Protein AF-A0A150V418-F1 (afdb_monomer)

Solvent-accessible surface area (backbone atoms only — not comparable to full-atom values): 14728 Å² total; per-residue (Å²): 62,35,38,31,62,66,41,52,67,52,74,68,53,56,50,51,55,51,60,72,41,43,80,36,77,47,40,54,72,39,74,40,72,51,98,92,38,87,57,32,30,26,71,44,38,74,57,98,86,40,83,41,68,56,49,76,35,41,72,94,80,53,80,87,44,82,44,64,36,4,28,40,34,39,39,37,38,46,51,18,40,55,24,75,32,71,46,100,85,74,48,39,39,51,55,49,42,52,70,43,55,50,47,52,51,52,52,50,36,55,76,69,70,40,54,32,32,34,25,33,33,42,31,27,25,36,46,60,88,73,67,89,82,51,84,83,63,94,53,80,74,76,59,68,45,79,50,79,46,77,73,43,72,69,40,51,49,89,50,44,70,58,52,54,50,49,48,54,49,54,74,68,36,86,85,50,77,81,51,35,34,48,47,38,70,28,55,63,66,60,52,52,39,54,56,50,53,59,59,65,49,38,82,80,67,62,64,61,48,30,32,62,56,36,36,41,39,36,34,45,31,70,41,49,35,53,48,58,62,67,58,53,52,52,40,50,52,54,31,63,75,66,68,48,48,75,46,78,44,54,75,38,71,87,60,99,61,87,67,80,37,79,47,105

Radius of gyration: 22.28 Å; Cα contacts (8 Å, |Δi|>4): 480; chains: 1; bounding box: 60×37×66 Å

Mean predicted aligned error: 6.42 Å

Structure (mmCIF, N/CA/C/O backbone):
data_AF-A0A150V418-F1
#
_entry.id   AF-A0A150V418-F1
#
loop_
_atom_site.group_PDB
_atom_site.id
_atom_site.type_symbol
_atom_site.label_atom_id
_atom_site.label_alt_id
_atom_site.label_comp_id
_atom_site.label_asym_id
_atom_site.label_entity_id
_atom_site.label_seq_id
_atom_site.pdbx_PDB_ins_code
_atom_site.Cartn_x
_atom_site.Cartn_y
_atom_site.Cartn_z
_atom_site.occupancy
_atom_site.B_iso_or_equiv
_atom_site.auth_seq_id
_atom_site.auth_comp_id
_atom_site.auth_asym_id
_atom_site.auth_atom_id
_atom_site.pdbx_PDB_model_num
ATOM 1 N N . GLU A 1 1 ? -15.538 -5.431 16.303 1.00 93.81 1 GLU A N 1
ATOM 2 C CA . GLU A 1 1 ? -14.660 -4.625 15.442 1.00 93.81 1 GLU A CA 1
ATOM 3 C C . GLU A 1 1 ? -14.768 -3.173 15.872 1.00 93.81 1 GLU A C 1
ATOM 5 O O . GLU A 1 1 ? -15.878 -2.680 16.044 1.00 93.81 1 GLU A O 1
ATOM 10 N N . LEU A 1 2 ? -13.629 -2.543 16.141 1.00 94.31 2 LEU A N 1
ATOM 11 C CA . LEU A 1 2 ? -13.520 -1.152 16.553 1.00 94.31 2 LEU A CA 1
ATOM 12 C C . LEU A 1 2 ? -12.783 -0.374 15.467 1.00 94.31 2 LEU A C 1
ATOM 14 O O . LEU A 1 2 ? -11.687 -0.766 15.063 1.00 94.31 2 LEU A O 1
ATOM 18 N N . PHE A 1 3 ? -13.370 0.734 15.042 1.00 94.00 3 PHE A N 1
ATOM 19 C CA . PHE A 1 3 ? -12.831 1.624 14.030 1.00 94.00 3 PHE A CA 1
ATOM 20 C C . PHE A 1 3 ? -12.346 2.920 14.666 1.00 94.00 3 PHE A C 1
ATOM 22 O O . PHE A 1 3 ? -13.007 3.487 15.536 1.00 94.00 3 PHE A O 1
ATOM 29 N N . PHE A 1 4 ? -11.196 3.417 14.231 1.00 92.38 4 PHE A N 1
ATOM 30 C CA . PHE A 1 4 ? -10.673 4.700 14.682 1.00 92.38 4 PHE A CA 1
ATOM 31 C C . PHE A 1 4 ? -9.949 5.420 13.546 1.00 92.38 4 PHE A C 1
ATOM 33 O O . PHE A 1 4 ? -9.419 4.784 12.642 1.00 92.38 4 PHE A O 1
ATOM 40 N N . ARG A 1 5 ? -9.919 6.754 13.564 1.00 88.88 5 ARG A N 1
ATOM 41 C CA . ARG A 1 5 ? -9.376 7.575 12.471 1.00 88.88 5 ARG A CA 1
ATOM 42 C C . ARG A 1 5 ? -8.674 8.813 13.027 1.00 88.88 5 ARG A C 1
ATOM 44 O O . ARG A 1 5 ? -9.029 9.268 14.106 1.00 88.88 5 ARG A O 1
ATOM 51 N N . GLU A 1 6 ? -7.718 9.356 12.272 1.00 84.19 6 GLU A N 1
ATOM 52 C CA . GLU A 1 6 ? -7.024 10.627 12.551 1.00 84.19 6 GLU A CA 1
ATOM 53 C C . GLU A 1 6 ? -6.264 10.672 13.885 1.00 84.19 6 GLU A C 1
ATOM 55 O O . GLU A 1 6 ? -6.057 11.737 14.460 1.00 84.19 6 GLU A O 1
ATOM 60 N N . GLN A 1 7 ? -5.810 9.516 14.367 1.00 85.56 7 GLN A N 1
ATOM 61 C CA . GLN A 1 7 ? -5.032 9.413 15.594 1.00 85.56 7 GLN A CA 1
ATOM 62 C C . GLN A 1 7 ? -4.071 8.227 15.570 1.00 85.56 7 GLN A C 1
ATOM 64 O O . GLN A 1 7 ? -4.334 7.188 14.946 1.00 85.56 7 GLN A O 1
ATOM 69 N N . ARG A 1 8 ? -2.959 8.389 16.286 1.00 83.88 8 ARG A N 1
ATOM 70 C CA . ARG A 1 8 ? -1.995 7.332 16.577 1.00 83.88 8 ARG A CA 1
ATOM 71 C C . ARG A 1 8 ? -2.428 6.570 17.830 1.00 83.88 8 ARG A C 1
ATOM 73 O O . ARG A 1 8 ? -2.616 7.173 18.880 1.00 83.88 8 ARG A O 1
ATOM 80 N N . MET A 1 9 ? -2.552 5.251 17.722 1.00 87.12 9 MET A N 1
ATOM 81 C CA . MET A 1 9 ? -2.841 4.349 18.838 1.00 87.12 9 MET A CA 1
ATOM 82 C C . MET A 1 9 ? -1.757 3.280 18.916 1.00 87.12 9 MET A C 1
ATOM 84 O O . MET A 1 9 ? -1.525 2.543 17.954 1.00 87.12 9 MET A O 1
ATOM 88 N N . SER A 1 10 ? -1.079 3.182 20.061 1.00 88.25 10 SER A N 1
ATOM 89 C CA . SER A 1 10 ? -0.113 2.105 20.288 1.00 88.25 10 SER A CA 1
ATOM 90 C C . SER A 1 10 ? -0.832 0.799 20.639 1.00 88.25 10 SER A C 1
ATOM 92 O O . SER A 1 10 ? -1.963 0.804 21.124 1.00 88.25 10 SER A O 1
ATOM 94 N N . ARG A 1 11 ? -0.157 -0.350 20.486 1.00 87.50 11 ARG A N 1
ATOM 95 C CA . ARG A 1 11 ? -0.708 -1.644 20.942 1.00 87.50 11 ARG A CA 1
ATOM 96 C C . ARG A 1 11 ? -1.052 -1.638 22.437 1.00 87.50 11 ARG A C 1
ATOM 98 O O . ARG A 1 11 ? -1.996 -2.313 22.836 1.00 87.50 11 ARG A O 1
ATOM 105 N N . ALA A 1 12 ? -0.321 -0.868 23.246 1.00 91.06 12 ALA A N 1
ATOM 106 C CA . ALA A 1 12 ? -0.615 -0.708 24.665 1.00 91.06 12 ALA A CA 1
ATOM 107 C C . ALA A 1 12 ? -1.929 0.057 24.894 1.00 91.06 12 ALA A C 1
ATOM 109 O O . ALA A 1 12 ? -2.709 -0.330 25.762 1.00 91.06 12 ALA A O 1
ATOM 110 N N . ASP A 1 13 ? -2.210 1.089 24.094 1.00 92.00 13 ASP A N 1
ATOM 111 C CA . ASP A 1 13 ? -3.478 1.827 24.159 1.00 92.00 13 ASP A CA 1
ATOM 112 C C . ASP A 1 13 ? -4.651 0.946 23.734 1.00 92.00 13 ASP A C 1
ATOM 114 O O . ASP A 1 13 ? -5.643 0.859 24.452 1.00 92.00 13 ASP A O 1
ATOM 118 N N . LEU A 1 14 ? -4.503 0.206 22.629 1.00 92.12 14 LEU A N 1
ATOM 119 C CA . LEU A 1 14 ? -5.516 -0.753 22.174 1.00 92.12 14 LEU A CA 1
ATOM 120 C C . LEU A 1 14 ? -5.811 -1.815 23.244 1.00 92.12 14 LEU A C 1
ATOM 122 O O . LEU A 1 14 ? -6.967 -2.160 23.487 1.00 92.12 14 LEU A O 1
ATOM 126 N N . TRP A 1 15 ? -4.770 -2.310 23.919 1.00 91.50 15 TRP A N 1
ATOM 127 C CA . TRP A 1 15 ? -4.923 -3.264 25.014 1.00 91.50 15 TRP A CA 1
ATOM 128 C C . TRP A 1 15 ? -5.656 -2.652 26.216 1.00 91.50 15 TRP A C 1
ATOM 130 O O . TRP A 1 15 ? -6.563 -3.282 26.756 1.00 91.50 15 TRP A O 1
ATOM 140 N N . ARG A 1 16 ? -5.333 -1.411 26.602 1.00 93.94 16 ARG A N 1
ATOM 141 C CA . ARG A 1 16 ? -6.020 -0.693 27.693 1.00 93.94 16 ARG A CA 1
ATOM 142 C C . ARG A 1 16 ? -7.483 -0.401 27.373 1.00 93.94 16 ARG A C 1
ATOM 144 O O . ARG A 1 16 ? -8.328 -0.560 28.247 1.00 93.94 16 ARG A O 1
ATOM 151 N N . ILE A 1 17 ? -7.792 -0.040 26.128 1.00 93.19 17 ILE A N 1
ATOM 152 C CA . ILE A 1 17 ? -9.177 0.113 25.665 1.00 93.19 17 ILE A CA 1
ATOM 153 C C . ILE A 1 17 ? -9.936 -1.205 25.854 1.00 93.19 17 ILE A C 1
ATOM 155 O O . ILE A 1 17 ? -11.055 -1.202 26.355 1.00 93.19 17 ILE A O 1
ATOM 159 N N . MET A 1 18 ? -9.318 -2.344 25.532 1.00 93.12 18 MET A N 1
ATOM 160 C CA . MET A 1 18 ? -9.955 -3.645 25.756 1.00 93.12 18 MET A CA 1
ATOM 161 C C . MET A 1 18 ? -10.134 -4.001 27.225 1.00 93.12 18 MET A C 1
ATOM 163 O O . MET A 1 18 ? -11.164 -4.572 27.564 1.00 93.12 18 MET A O 1
ATOM 167 N N . GLN A 1 19 ? -9.180 -3.646 28.087 1.00 92.50 19 GLN A N 1
ATOM 168 C CA . GLN A 1 19 ? -9.343 -3.794 29.537 1.00 92.50 19 GLN A CA 1
ATOM 169 C C . GLN A 1 19 ? -10.543 -2.992 30.051 1.00 92.50 19 GLN A C 1
ATOM 171 O O . GLN A 1 19 ? -11.323 -3.497 30.846 1.00 92.50 19 GLN A O 1
ATOM 176 N N . GLN A 1 20 ? -10.724 -1.760 29.566 1.00 92.94 20 GLN A N 1
ATOM 177 C CA . GLN A 1 20 ? -11.851 -0.908 29.954 1.00 92.94 20 GLN A CA 1
ATOM 178 C C . GLN A 1 20 ? -13.209 -1.478 29.517 1.00 92.94 20 GLN A C 1
ATOM 180 O O . GLN A 1 20 ? -14.216 -1.231 30.175 1.00 92.94 20 GLN A O 1
ATOM 185 N N . LEU A 1 21 ? -13.249 -2.207 28.399 1.00 93.69 21 LEU A N 1
ATOM 186 C CA . LEU A 1 21 ? -14.475 -2.822 27.892 1.00 93.69 21 LEU A CA 1
ATOM 187 C C . LEU A 1 21 ? -14.799 -4.160 28.562 1.00 93.69 21 LEU A C 1
ATOM 189 O O . LEU A 1 21 ? -15.928 -4.633 28.415 1.00 93.69 21 LEU A O 1
ATOM 193 N N . ASP A 1 22 ? -13.858 -4.778 29.276 1.00 95.69 22 ASP A N 1
ATOM 194 C CA . ASP A 1 22 ? -14.106 -6.065 29.914 1.00 95.69 22 ASP A CA 1
ATOM 195 C C . ASP A 1 22 ? -15.220 -5.965 30.960 1.00 95.69 22 ASP A C 1
ATOM 197 O O . ASP A 1 22 ? -15.295 -5.026 31.753 1.00 95.69 22 ASP A O 1
ATOM 201 N N . GLY A 1 23 ? -16.134 -6.929 30.922 1.00 95.31 23 GLY A N 1
ATOM 202 C CA . GLY A 1 23 ? -17.290 -6.954 31.804 1.00 95.31 23 GLY A CA 1
ATOM 203 C C . GLY A 1 23 ? -18.405 -5.961 31.448 1.00 95.31 23 GLY A C 1
ATOM 204 O O . GLY A 1 23 ? -19.354 -5.821 32.223 1.00 95.31 23 GLY A O 1
ATOM 205 N N . THR A 1 24 ? -18.326 -5.290 30.293 1.00 95.50 24 THR A N 1
ATOM 206 C CA . THR A 1 24 ? -19.331 -4.317 29.822 1.00 95.50 24 THR A CA 1
ATOM 207 C C . THR A 1 24 ? -20.109 -4.822 28.602 1.00 95.50 24 THR A C 1
ATOM 209 O O . THR A 1 24 ? -19.716 -5.783 27.941 1.00 95.50 24 THR A O 1
ATOM 212 N N . VAL A 1 25 ? -21.240 -4.184 28.287 1.00 95.75 25 VAL A N 1
ATOM 213 C CA . VAL A 1 25 ? -21.980 -4.429 27.039 1.00 95.75 25 VAL A CA 1
ATOM 214 C C . VAL A 1 25 ? -21.558 -3.398 26.003 1.00 95.75 25 VAL A C 1
ATOM 216 O O . VAL A 1 25 ? -21.566 -2.201 26.289 1.00 95.75 25 VAL A O 1
ATOM 219 N N . VAL A 1 26 ? -21.248 -3.867 24.795 1.00 95.94 26 VAL A N 1
ATOM 220 C CA . VAL A 1 26 ? -20.999 -3.012 23.634 1.00 95.94 26 VAL A CA 1
ATOM 221 C C . VAL A 1 26 ? -22.122 -3.110 22.615 1.00 95.94 26 VAL A C 1
ATOM 223 O O . VAL A 1 26 ? -22.751 -4.161 22.482 1.00 95.94 26 VAL A O 1
ATOM 226 N N . HIS A 1 27 ? -22.363 -2.036 21.869 1.00 95.69 27 HIS A N 1
ATOM 227 C CA . HIS A 1 27 ? -23.338 -2.016 20.779 1.00 95.69 27 HIS A CA 1
ATOM 228 C C . HIS A 1 27 ? -22.796 -1.318 19.533 1.00 95.69 27 HIS A C 1
ATOM 230 O O . HIS A 1 27 ? -21.873 -0.508 19.605 1.00 95.69 27 HIS A O 1
ATOM 236 N N . GLN A 1 28 ? -23.379 -1.625 18.377 1.00 96.12 28 GLN A N 1
ATOM 237 C CA . GLN A 1 28 ? -23.015 -0.987 17.116 1.00 96.12 28 GLN A CA 1
ATOM 238 C C . GLN A 1 28 ? -23.224 0.538 17.186 1.00 96.12 28 GLN A C 1
ATOM 240 O O . GLN A 1 28 ? -24.212 1.016 17.752 1.00 96.12 28 GLN A O 1
ATOM 245 N N . GLY A 1 29 ? -22.272 1.299 16.643 1.00 94.25 29 GLY A N 1
ATOM 246 C CA . GLY A 1 29 ? -22.242 2.765 16.666 1.00 94.25 29 GLY A CA 1
ATOM 247 C C . GLY A 1 29 ? -21.830 3.377 18.011 1.00 94.25 29 GLY A C 1
ATOM 248 O O . GLY A 1 29 ? -21.822 4.601 18.161 1.00 94.25 29 GLY A O 1
ATOM 249 N N . GLN A 1 30 ? -21.497 2.561 19.016 1.00 95.75 30 GLN A N 1
ATOM 250 C CA . GLN A 1 30 ? -21.045 3.069 20.306 1.00 95.75 30 GLN A CA 1
ATOM 251 C C . GLN A 1 30 ? -19.687 3.756 20.171 1.00 95.75 30 GLN A C 1
ATOM 253 O O . GLN A 1 30 ? -18.715 3.154 19.713 1.00 95.75 30 GLN A O 1
ATOM 258 N N . LYS A 1 31 ? -19.597 4.997 20.651 1.00 95.12 31 LYS A N 1
ATOM 259 C CA . LYS A 1 31 ? -18.324 5.711 20.776 1.00 95.12 31 LYS A CA 1
ATOM 260 C C . LYS A 1 31 ? -17.612 5.296 22.057 1.00 95.12 31 LYS A C 1
ATOM 262 O O . LYS A 1 31 ? -18.192 5.334 23.140 1.00 95.12 31 LYS A O 1
ATOM 267 N N . ILE A 1 32 ? -16.348 4.926 21.920 1.00 94.12 32 ILE A N 1
ATOM 268 C CA . ILE A 1 32 ? -15.459 4.554 23.012 1.00 94.12 32 ILE A CA 1
ATOM 269 C C . ILE A 1 32 ? -14.560 5.743 23.330 1.00 94.12 32 ILE A C 1
ATOM 271 O O . ILE A 1 32 ? -13.882 6.269 22.448 1.00 94.12 32 ILE A O 1
ATOM 275 N N . THR A 1 33 ? -14.545 6.152 24.594 1.00 92.88 33 THR A N 1
ATOM 276 C CA . THR A 1 33 ? -13.697 7.238 25.096 1.00 92.88 33 THR A CA 1
ATOM 277 C C . THR A 1 33 ? -12.498 6.652 25.830 1.00 92.88 33 THR A C 1
ATOM 279 O O . THR A 1 33 ? -12.672 5.798 26.701 1.00 92.88 33 THR A O 1
ATOM 282 N N . TYR A 1 34 ? -11.299 7.145 25.519 1.00 89.81 34 TYR A N 1
ATOM 283 C CA . TYR A 1 34 ? -10.048 6.798 26.196 1.00 89.81 34 TYR A CA 1
ATOM 284 C C . TYR A 1 34 ? -9.264 8.083 26.475 1.00 89.81 34 TYR A C 1
ATOM 286 O O . TYR A 1 34 ? -9.182 8.964 25.621 1.00 89.81 34 TYR A O 1
ATOM 294 N N . LEU A 1 35 ? -8.741 8.220 27.697 1.00 86.56 35 LEU A N 1
ATOM 295 C CA . LEU A 1 35 ? -8.004 9.410 28.157 1.00 86.56 35 LEU A CA 1
ATOM 296 C C . LEU A 1 35 ? -8.741 10.747 27.915 1.00 86.56 35 LEU A C 1
ATOM 298 O O . LEU A 1 35 ? -8.126 11.763 27.610 1.00 86.56 35 LEU A O 1
ATOM 302 N N . GLY A 1 36 ? -10.071 10.751 28.053 1.00 82.31 36 GLY A N 1
ATOM 303 C CA . GLY A 1 36 ? -10.902 11.956 27.929 1.00 82.31 36 GLY A CA 1
ATOM 304 C C . GLY A 1 36 ? -11.304 12.341 26.500 1.00 82.31 36 GLY A C 1
ATOM 305 O O . GLY A 1 36 ? -12.078 13.281 26.339 1.00 82.31 36 GLY A O 1
ATOM 306 N N . SER A 1 37 ? -10.858 11.596 25.484 1.00 85.19 37 SER A N 1
ATOM 307 C CA . SER A 1 37 ? -11.161 11.856 24.069 1.00 85.19 37 SER A CA 1
ATOM 308 C C . SER A 1 37 ? -11.831 10.658 23.398 1.00 85.19 37 SER A C 1
ATOM 310 O O . SER A 1 37 ? -11.655 9.511 23.815 1.00 85.19 37 SER A O 1
ATOM 312 N N . ALA A 1 38 ? -12.611 10.911 22.343 1.00 85.88 38 ALA A N 1
ATOM 313 C CA . ALA A 1 38 ? -13.192 9.846 21.528 1.00 85.88 38 ALA A CA 1
ATOM 314 C C . ALA A 1 38 ? -12.071 9.064 20.824 1.00 85.88 38 ALA A C 1
ATOM 316 O O . ALA A 1 38 ? -11.330 9.621 20.021 1.00 85.88 38 ALA A O 1
ATOM 317 N N . ALA A 1 39 ? -11.955 7.777 21.139 1.00 89.81 39 ALA A N 1
ATOM 318 C CA . ALA A 1 39 ? -10.826 6.936 20.762 1.00 89.81 39 ALA A CA 1
ATOM 319 C C . ALA A 1 39 ? -11.178 5.862 19.732 1.00 89.81 39 ALA A C 1
ATOM 321 O O . ALA A 1 39 ? -10.323 5.452 18.957 1.00 89.81 39 ALA A O 1
ATOM 322 N N . ALA A 1 40 ? -12.421 5.397 19.694 1.00 93.12 40 ALA A N 1
ATOM 323 C CA . ALA A 1 40 ? -12.879 4.468 18.669 1.00 93.12 40 ALA A CA 1
ATOM 324 C C . ALA A 1 40 ? -14.405 4.477 18.582 1.00 93.12 40 ALA A C 1
ATOM 326 O O . ALA A 1 40 ? -15.091 4.998 19.460 1.00 93.12 40 ALA A O 1
ATOM 327 N N . GLU A 1 41 ? -14.934 3.857 17.541 1.00 95.00 41 GLU A N 1
ATOM 328 C CA . GLU A 1 41 ? -16.344 3.535 17.384 1.00 95.00 41 GLU A CA 1
ATOM 329 C C . GLU A 1 41 ? -16.494 2.027 17.171 1.00 95.00 41 GLU A C 1
ATOM 331 O O . GLU A 1 41 ? -15.690 1.404 16.476 1.00 95.00 41 GLU A O 1
ATOM 336 N N . VAL A 1 42 ? -17.504 1.418 17.785 1.00 95.94 42 VAL A N 1
ATOM 337 C CA . VAL A 1 42 ? -17.841 0.011 17.553 1.00 95.94 42 VAL A CA 1
ATOM 338 C C . VAL A 1 42 ? -18.574 -0.095 16.219 1.00 95.94 42 VAL A C 1
ATOM 340 O O . VAL A 1 42 ? -19.773 0.157 16.131 1.00 95.94 42 VAL A O 1
ATOM 343 N N . GLU A 1 43 ? -17.853 -0.471 15.170 1.00 94.75 43 GLU A N 1
ATOM 344 C CA . GLU A 1 43 ? -18.402 -0.553 13.813 1.00 94.75 43 GLU A CA 1
ATOM 345 C C . GLU A 1 43 ? -19.289 -1.791 13.627 1.00 94.75 43 GLU A C 1
ATOM 347 O O . GLU A 1 43 ? -20.355 -1.725 13.012 1.00 94.75 43 GLU A O 1
ATOM 352 N N . ALA A 1 44 ? -18.870 -2.922 14.198 1.00 94.75 44 ALA A N 1
ATOM 353 C CA . ALA A 1 44 ? -19.600 -4.179 14.111 1.00 94.75 44 ALA A CA 1
ATOM 354 C C . ALA A 1 44 ? -19.279 -5.105 15.286 1.00 94.75 44 ALA A C 1
ATOM 356 O O . ALA A 1 44 ? -18.163 -5.113 15.816 1.00 94.75 44 ALA A O 1
ATOM 357 N N . VAL A 1 45 ? -20.240 -5.943 15.661 1.00 95.81 45 VAL A N 1
ATOM 358 C CA . VAL A 1 45 ? -20.068 -7.014 16.645 1.00 95.81 45 VAL A CA 1
ATOM 359 C C . VAL A 1 45 ? -20.446 -8.325 15.973 1.00 95.81 45 VAL A C 1
ATOM 361 O O . VAL A 1 45 ? -21.470 -8.391 15.302 1.00 95.81 45 VAL A O 1
ATOM 364 N N . TYR A 1 46 ? -19.623 -9.358 16.142 1.00 95.00 46 TYR A N 1
ATOM 365 C CA . TYR A 1 46 ? -19.844 -10.659 15.517 1.00 95.00 46 TYR A CA 1
ATOM 366 C C . TYR A 1 46 ? -19.898 -11.757 16.574 1.00 95.00 46 TYR A C 1
ATOM 368 O O . TYR A 1 46 ? -19.043 -11.801 17.460 1.00 95.00 46 TYR A O 1
ATOM 376 N N . LEU A 1 47 ? -20.871 -12.655 16.444 1.00 94.12 47 LEU A N 1
ATOM 377 C CA . LEU A 1 47 ? -20.979 -13.887 17.222 1.00 94.12 47 LEU A CA 1
ATOM 378 C C . LEU A 1 47 ? -21.184 -15.042 16.241 1.00 94.12 47 LEU A C 1
ATOM 380 O O . LEU A 1 47 ? -22.108 -14.995 15.434 1.00 94.12 47 LEU A O 1
ATOM 384 N N . ASP A 1 48 ? -20.282 -16.024 16.261 1.00 91.62 48 ASP A N 1
ATOM 385 C CA . ASP A 1 48 ? -20.293 -17.184 15.354 1.00 91.62 48 ASP A CA 1
ATOM 386 C C . ASP A 1 48 ? -20.446 -16.816 13.863 1.00 91.62 48 ASP A C 1
ATOM 388 O O . ASP A 1 48 ? -21.118 -17.488 13.088 1.00 91.62 48 ASP A O 1
ATOM 392 N N . GLY A 1 49 ? -19.813 -15.708 13.455 1.00 90.62 49 GLY A N 1
ATOM 393 C CA . GLY A 1 49 ? -19.841 -15.190 12.081 1.00 90.62 49 GLY A CA 1
ATOM 394 C C . GLY A 1 49 ? -21.052 -14.315 11.740 1.00 90.62 49 GLY A C 1
ATOM 395 O O . GLY A 1 49 ? -21.053 -13.660 10.700 1.00 90.62 49 GLY A O 1
ATOM 396 N N . CYS A 1 50 ? -22.051 -14.232 12.618 1.00 94.50 50 CYS A N 1
ATOM 397 C CA . CYS A 1 50 ? -23.244 -13.418 12.411 1.00 94.50 50 CYS A CA 1
ATOM 398 C C . CYS A 1 50 ? -23.082 -12.020 13.024 1.00 94.50 50 CYS A C 1
ATOM 400 O O . CYS A 1 50 ? -22.601 -11.878 14.150 1.00 94.50 50 CYS A O 1
ATOM 402 N N . SER A 1 51 ? -23.518 -10.987 12.297 1.00 95.31 51 SER A N 1
ATOM 403 C CA . SER A 1 51 ? -23.526 -9.603 12.790 1.00 95.31 51 SER A CA 1
ATOM 404 C C . SER A 1 51 ? -24.607 -9.410 13.853 1.00 95.31 51 SER A C 1
ATOM 406 O O . SER A 1 51 ? -25.766 -9.756 13.634 1.00 95.31 51 SER A O 1
ATOM 408 N N . MET A 1 52 ? -24.229 -8.821 14.983 1.00 96.00 52 MET A N 1
ATOM 409 C CA . MET A 1 52 ? -25.085 -8.570 16.141 1.00 96.00 52 MET A CA 1
ATOM 410 C C . MET A 1 52 ? -25.195 -7.067 16.412 1.00 96.00 52 MET A C 1
ATOM 412 O O . MET A 1 52 ? -24.242 -6.319 16.199 1.0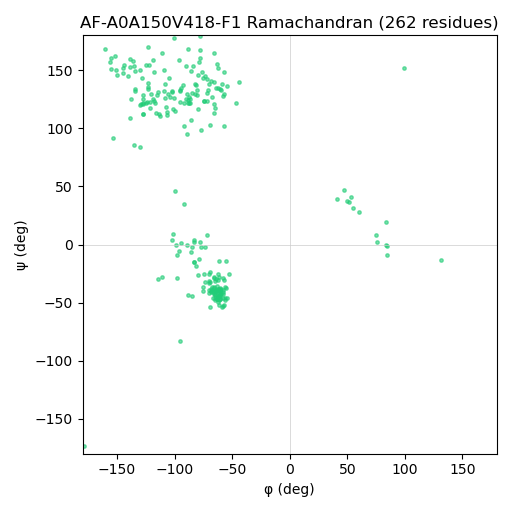0 96.00 52 MET A O 1
ATOM 416 N N . ALA A 1 53 ? -26.343 -6.626 16.932 1.00 95.00 53 ALA A N 1
ATOM 417 C CA . ALA A 1 53 ? -26.545 -5.228 17.322 1.00 95.00 53 ALA A CA 1
ATOM 418 C C . ALA A 1 53 ? -25.786 -4.861 18.611 1.00 95.00 53 ALA A C 1
ATOM 420 O O . ALA A 1 53 ? -25.333 -3.726 18.768 1.00 95.00 53 ALA A O 1
ATOM 421 N N . SER A 1 54 ? -25.637 -5.816 19.532 1.00 96.25 54 SER A N 1
ATOM 422 C CA . SER A 1 54 ? -24.915 -5.660 20.795 1.00 96.25 54 SER A CA 1
ATOM 423 C C . SER A 1 54 ? -24.396 -7.000 21.320 1.00 96.25 54 SER A C 1
ATOM 425 O O . SER A 1 54 ? -24.870 -8.060 20.910 1.00 96.25 54 SER A O 1
ATOM 427 N N . ALA A 1 55 ? -23.406 -6.960 22.215 1.00 95.31 55 ALA A N 1
ATOM 428 C CA . ALA A 1 55 ? -22.916 -8.135 22.933 1.00 95.31 55 ALA A CA 1
ATOM 429 C C . ALA A 1 55 ? -22.240 -7.758 24.255 1.00 95.31 55 ALA A C 1
ATOM 431 O O . ALA A 1 55 ? -21.734 -6.650 24.424 1.00 95.31 55 ALA A O 1
ATOM 432 N N . TYR A 1 56 ? -22.191 -8.715 25.179 1.00 95.75 56 TYR A N 1
ATOM 433 C CA . TYR A 1 56 ? -21.38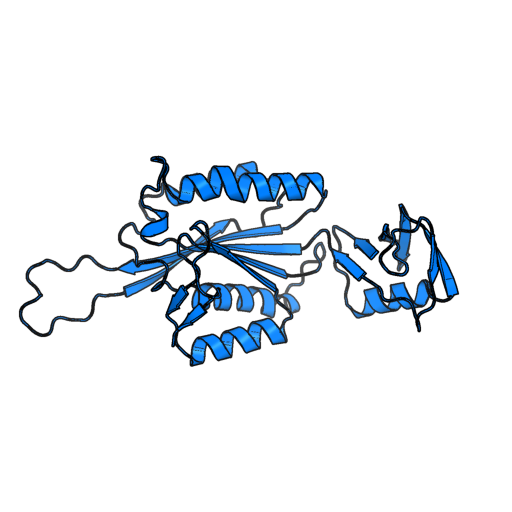5 -8.613 26.390 1.00 95.75 56 TYR A CA 1
ATOM 434 C C . TYR A 1 56 ? -19.924 -8.960 26.091 1.00 95.75 56 TYR A C 1
ATOM 436 O O . TYR A 1 56 ? -19.639 -10.011 25.511 1.00 95.75 56 TYR A O 1
ATOM 444 N N . VAL A 1 57 ? -19.004 -8.088 26.493 1.00 95.62 57 VAL A N 1
ATOM 445 C CA . VAL A 1 57 ? -17.567 -8.272 26.300 1.00 95.62 57 VAL A CA 1
ATOM 446 C C . VAL A 1 57 ? -16.993 -9.040 27.480 1.00 95.62 57 VAL A C 1
ATOM 448 O O . VAL A 1 57 ? -17.109 -8.644 28.636 1.00 95.62 57 VAL A O 1
ATOM 451 N N . ASN A 1 58 ? -16.336 -10.145 27.155 1.00 93.75 58 ASN A N 1
ATOM 452 C CA . ASN A 1 58 ? -15.534 -10.925 28.086 1.00 93.75 58 ASN A CA 1
ATOM 453 C C . ASN A 1 58 ? -14.164 -11.175 27.464 1.00 93.75 58 ASN A C 1
ATOM 455 O O . ASN A 1 58 ? -14.085 -11.814 26.410 1.00 93.75 58 ASN A O 1
ATOM 459 N N . GLN A 1 59 ? -13.099 -10.723 28.116 1.00 86.94 59 GLN A N 1
ATOM 460 C CA . GLN A 1 59 ? -11.732 -10.780 27.608 1.00 86.94 59 GLN A CA 1
ATOM 461 C C . GLN A 1 59 ? -11.250 -12.205 27.274 1.00 86.94 59 GLN A C 1
ATOM 463 O O . GLN A 1 59 ? -10.440 -12.382 26.367 1.00 86.94 59 GLN A O 1
ATOM 468 N N . THR A 1 60 ? -11.763 -13.236 27.954 1.00 90.00 60 THR A N 1
ATOM 469 C CA . THR A 1 60 ? -11.373 -14.639 27.695 1.00 90.00 60 THR A CA 1
ATOM 470 C C . THR A 1 60 ? -11.971 -15.208 26.407 1.00 90.00 60 THR A C 1
ATOM 472 O O . THR A 1 60 ? -11.409 -16.135 25.825 1.00 90.00 60 THR A O 1
ATOM 475 N N . LYS A 1 61 ? -13.107 -14.665 25.948 1.00 91.69 61 LYS A N 1
ATOM 476 C CA . LYS A 1 61 ? -13.851 -15.169 24.778 1.00 91.69 61 LYS A CA 1
ATOM 477 C C . LYS A 1 61 ? -13.874 -14.189 23.607 1.00 91.69 61 LYS A C 1
ATOM 479 O O . LYS A 1 61 ? -13.945 -14.604 22.454 1.00 91.69 61 LYS A O 1
ATOM 484 N N . THR A 1 62 ? -13.819 -12.895 23.893 1.00 93.38 62 THR A N 1
ATOM 485 C CA . THR A 1 62 ? -13.996 -11.828 22.908 1.00 93.38 62 THR A CA 1
ATOM 486 C C . THR A 1 62 ? -12.658 -11.495 22.279 1.00 93.38 62 THR A C 1
ATOM 488 O O . THR A 1 62 ? -11.718 -11.098 22.964 1.00 93.38 62 THR A O 1
ATOM 491 N N . ARG A 1 63 ? -12.572 -11.626 20.956 1.00 93.06 63 ARG A N 1
ATOM 492 C CA . ARG A 1 63 ? -11.378 -11.255 20.196 1.00 93.06 63 ARG A CA 1
ATOM 493 C C . ARG A 1 63 ? -11.585 -9.881 19.565 1.00 93.06 63 ARG A C 1
ATOM 495 O O . ARG A 1 63 ? -12.470 -9.742 18.719 1.00 93.06 63 ARG A O 1
ATOM 502 N N . PRO A 1 64 ? -10.809 -8.862 19.957 1.00 92.25 64 PRO A N 1
ATOM 503 C CA . PRO A 1 64 ? -10.937 -7.547 19.362 1.00 92.25 64 PRO A CA 1
ATOM 504 C C . PRO A 1 64 ? -10.313 -7.504 17.973 1.00 92.25 64 PRO A C 1
ATOM 506 O O . PRO A 1 64 ? -9.257 -8.081 17.724 1.00 92.25 64 PRO A O 1
ATOM 509 N N . ILE A 1 65 ? -10.960 -6.757 17.087 1.00 93.44 65 ILE A N 1
ATOM 510 C CA . ILE A 1 65 ? -10.424 -6.385 15.780 1.00 93.44 65 ILE A CA 1
ATOM 511 C C . ILE A 1 65 ? -10.401 -4.867 15.768 1.00 93.44 65 ILE A C 1
ATOM 513 O O . ILE A 1 65 ? -11.458 -4.253 15.893 1.00 93.44 65 ILE A O 1
ATOM 517 N N . PHE A 1 66 ? -9.213 -4.285 15.658 1.00 92.06 66 PHE A N 1
ATOM 518 C CA . PHE A 1 66 ? -9.019 -2.844 15.563 1.00 92.06 66 PHE A CA 1
ATOM 519 C C . PHE A 1 66 ? -8.689 -2.476 14.121 1.00 92.06 66 PHE A C 1
ATOM 521 O O . PHE A 1 66 ? -7.758 -3.040 13.542 1.00 92.06 66 PHE A O 1
ATOM 528 N N . ARG A 1 67 ? -9.432 -1.527 13.551 1.00 91.06 67 ARG A N 1
ATOM 529 C CA . ARG A 1 67 ? -9.190 -0.994 12.210 1.00 91.06 67 ARG A CA 1
ATOM 530 C C . ARG A 1 67 ? -8.882 0.491 12.274 1.00 91.06 67 ARG A C 1
ATOM 532 O O . ARG A 1 67 ? -9.662 1.283 12.796 1.00 91.06 67 ARG A O 1
ATOM 539 N N . SER A 1 68 ? -7.738 0.847 11.704 1.00 90.62 68 SER A N 1
ATOM 540 C CA . SER A 1 68 ? -7.360 2.235 11.496 1.00 90.62 68 SER A CA 1
ATOM 541 C C . SER A 1 68 ? -7.913 2.726 10.161 1.00 90.62 68 SER A C 1
ATOM 543 O O . SER A 1 68 ? -7.578 2.193 9.105 1.00 90.62 68 SER A O 1
ATOM 545 N N . GLY A 1 69 ? -8.714 3.782 10.200 1.00 91.44 69 GLY A N 1
ATOM 546 C CA . GLY A 1 69 ? -9.118 4.568 9.042 1.00 91.44 69 GLY A CA 1
ATOM 547 C C . GLY A 1 69 ? -8.093 5.624 8.631 1.00 91.44 69 GLY A C 1
ATOM 548 O O . GLY A 1 69 ? -8.380 6.408 7.730 1.00 91.44 69 GLY A O 1
ATOM 549 N N . SER A 1 70 ? -6.928 5.689 9.284 1.00 91.50 70 SER A N 1
ATOM 550 C CA . SER A 1 70 ? -5.847 6.623 8.951 1.00 91.50 70 SER A CA 1
ATOM 551 C C . SER A 1 70 ? -4.497 5.933 9.045 1.00 91.50 70 SER A C 1
ATOM 553 O O . SER A 1 70 ? -4.009 5.641 10.129 1.00 91.50 70 SER A O 1
ATOM 555 N N . ALA A 1 71 ? -3.877 5.703 7.897 1.00 90.75 71 ALA A N 1
ATOM 556 C CA . ALA A 1 71 ? -2.614 4.984 7.758 1.00 90.75 71 ALA A CA 1
ATOM 557 C C . ALA A 1 71 ? -1.741 5.697 6.724 1.00 90.75 71 ALA A C 1
ATOM 559 O O . ALA A 1 71 ? -2.268 6.459 5.901 1.00 90.75 71 ALA A O 1
ATOM 560 N N . ARG A 1 72 ? -0.432 5.450 6.775 1.00 92.06 72 ARG A N 1
ATOM 561 C CA . ARG A 1 72 ? 0.522 5.919 5.765 1.00 92.06 72 ARG A CA 1
ATOM 562 C C . ARG A 1 72 ? 0.646 4.861 4.674 1.00 92.06 72 ARG A C 1
ATOM 564 O O . ARG A 1 72 ? 0.927 3.702 4.973 1.00 92.06 72 ARG A O 1
ATOM 571 N N . TYR A 1 73 ? 0.418 5.265 3.433 1.00 95.12 73 TYR A N 1
ATOM 572 C CA . TYR A 1 73 ? 0.553 4.422 2.254 1.00 95.12 73 TYR A CA 1
ATOM 573 C C . TYR A 1 73 ? 1.681 4.930 1.367 1.00 95.12 73 TYR A C 1
ATOM 575 O O . TYR A 1 73 ? 1.696 6.103 0.994 1.00 95.12 73 TYR A O 1
ATOM 583 N N . THR A 1 74 ? 2.560 4.024 0.956 1.00 97.19 74 THR A N 1
ATOM 584 C CA . THR A 1 74 ? 3.515 4.275 -0.127 1.00 97.19 74 THR A CA 1
ATOM 585 C C . THR A 1 74 ? 3.060 3.500 -1.357 1.00 97.19 74 THR A C 1
ATOM 587 O O . THR A 1 74 ? 3.076 2.269 -1.364 1.00 97.19 74 THR A O 1
ATOM 590 N N . LEU A 1 75 ? 2.626 4.220 -2.392 1.00 98.25 75 LEU A N 1
ATOM 591 C CA . LEU A 1 75 ? 2.318 3.651 -3.701 1.00 98.25 75 LEU A CA 1
ATOM 592 C C . LEU A 1 75 ? 3.611 3.588 -4.517 1.00 98.25 75 LEU A C 1
ATOM 594 O O . LEU A 1 75 ? 4.122 4.615 -4.969 1.00 98.25 75 LEU A O 1
ATOM 598 N N . LEU A 1 76 ? 4.136 2.384 -4.702 1.00 98.56 76 LEU A N 1
ATOM 599 C CA . LEU A 1 76 ? 5.268 2.123 -5.581 1.00 98.56 76 LEU A CA 1
ATOM 600 C C . LEU A 1 76 ? 4.725 1.768 -6.960 1.00 98.56 76 LEU A C 1
ATOM 602 O O . LEU A 1 76 ? 3.966 0.814 -7.093 1.00 98.56 76 LEU A O 1
ATOM 606 N N . ILE A 1 77 ? 5.097 2.514 -7.993 1.00 98.44 77 ILE A N 1
ATOM 607 C CA . ILE A 1 77 ? 4.611 2.288 -9.357 1.00 98.44 77 ILE A CA 1
ATOM 608 C C . ILE A 1 77 ? 5.792 1.910 -10.240 1.00 98.44 77 ILE A C 1
ATOM 610 O O . ILE A 1 77 ? 6.676 2.731 -10.495 1.00 98.44 77 ILE A O 1
ATOM 614 N N . GLN A 1 78 ? 5.793 0.665 -10.711 1.00 98.12 78 GLN A N 1
ATOM 615 C CA . GLN A 1 78 ? 6.860 0.149 -11.554 1.00 98.12 78 GLN A CA 1
ATOM 616 C C . GLN A 1 78 ? 6.750 0.713 -12.972 1.00 98.12 78 GLN A C 1
ATOM 618 O O . GLN A 1 78 ? 5.752 0.516 -13.666 1.00 98.12 78 GLN A O 1
ATOM 623 N N . ILE A 1 79 ? 7.819 1.348 -13.431 1.00 97.62 79 ILE A N 1
ATOM 624 C CA . ILE A 1 79 ? 8.029 1.743 -14.815 1.00 97.62 79 ILE A CA 1
ATOM 625 C C . ILE A 1 79 ? 8.784 0.608 -15.499 1.00 97.62 79 ILE A C 1
ATOM 627 O O . ILE A 1 79 ? 9.991 0.432 -15.325 1.00 97.62 79 ILE A O 1
ATOM 631 N N . SER A 1 80 ? 8.040 -0.185 -16.260 1.00 96.50 80 SER A N 1
ATOM 632 C CA . SER A 1 80 ? 8.558 -1.273 -17.082 1.00 96.50 80 SER A CA 1
ATOM 633 C C . SER A 1 80 ? 8.149 -1.086 -18.537 1.00 96.50 80 SER A C 1
ATOM 635 O O . SER A 1 80 ? 7.299 -0.247 -18.851 1.00 96.50 80 SER A O 1
ATOM 637 N N . LYS A 1 81 ? 8.730 -1.888 -19.431 1.00 94.88 81 LYS A N 1
ATOM 638 C CA . LYS A 1 81 ? 8.379 -1.866 -20.853 1.00 94.88 81 LYS A CA 1
ATOM 639 C C . LYS A 1 81 ? 6.870 -2.053 -21.054 1.00 94.88 81 LYS A C 1
ATOM 641 O O . LYS A 1 81 ? 6.238 -1.253 -21.730 1.00 94.88 81 LYS A O 1
ATOM 646 N N . GLU A 1 82 ? 6.281 -3.026 -20.363 1.00 95.44 82 GLU A N 1
ATOM 647 C CA . GLU A 1 82 ? 4.848 -3.330 -20.410 1.00 95.44 82 GLU A CA 1
ATOM 648 C C . GLU A 1 82 ? 3.976 -2.169 -19.901 1.00 95.44 82 GLU A C 1
ATOM 650 O O . GLU A 1 82 ? 2.853 -2.000 -20.365 1.00 95.44 82 GLU A O 1
ATOM 655 N N . MET A 1 83 ? 4.475 -1.352 -18.964 1.00 95.94 83 MET A N 1
ATOM 656 C CA . MET A 1 83 ? 3.751 -0.185 -18.438 1.00 95.94 83 MET A CA 1
ATOM 657 C C . MET A 1 83 ? 3.628 0.942 -19.478 1.00 95.94 83 MET A C 1
ATOM 659 O O . MET A 1 83 ? 2.657 1.704 -19.460 1.00 95.94 83 MET A O 1
ATOM 663 N N . LEU A 1 84 ? 4.624 1.057 -20.362 1.00 94.06 84 LEU A N 1
ATOM 664 C CA . LEU A 1 84 ? 4.724 2.095 -21.392 1.00 94.06 84 LEU A CA 1
ATOM 665 C C . LEU A 1 84 ? 4.196 1.644 -22.762 1.00 94.06 84 LEU A C 1
ATOM 667 O O . LEU A 1 84 ? 4.140 2.457 -23.681 1.00 94.06 84 LEU A O 1
ATOM 671 N N . GLU A 1 85 ? 3.827 0.374 -22.910 1.00 91.25 85 GLU A N 1
ATOM 672 C CA . GLU A 1 85 ? 3.304 -0.189 -24.152 1.00 91.25 85 GLU A CA 1
ATOM 673 C C . GLU A 1 85 ? 1.771 -0.224 -24.179 1.00 91.25 85 GLU A C 1
ATOM 675 O O . GLU A 1 85 ? 1.080 -0.178 -23.154 1.00 91.25 85 GLU A O 1
ATOM 680 N N . TYR A 1 86 ? 1.238 -0.299 -25.398 1.00 88.81 86 TYR A N 1
ATOM 681 C CA . TYR A 1 86 ? -0.188 -0.464 -25.642 1.00 88.81 86 TYR A CA 1
ATOM 682 C C . TYR A 1 86 ? -0.652 -1.861 -25.250 1.00 88.81 86 TYR A C 1
ATOM 684 O O . TYR A 1 86 ? -0.007 -2.862 -25.567 1.00 88.81 86 TYR A O 1
ATOM 692 N N . TRP A 1 87 ? -1.819 -1.929 -24.615 1.00 84.31 87 TRP A N 1
ATOM 693 C CA . TRP A 1 87 ? -2.469 -3.195 -24.302 1.00 84.31 87 TRP A CA 1
ATOM 694 C C . TRP A 1 87 ? -3.599 -3.528 -25.286 1.00 84.31 87 TRP A C 1
ATOM 696 O O . TRP A 1 87 ? -3.941 -2.758 -26.186 1.00 84.31 87 TRP A O 1
ATOM 706 N N . ILE A 1 88 ? -4.216 -4.696 -25.086 1.00 74.75 88 ILE A N 1
ATOM 707 C CA . ILE A 1 88 ? -5.446 -5.137 -25.749 1.00 74.75 88 ILE A CA 1
ATOM 708 C C . ILE A 1 88 ? -6.540 -4.091 -25.475 1.00 74.75 88 ILE A C 1
ATOM 710 O O . ILE A 1 88 ? -7.086 -4.038 -24.373 1.00 74.75 88 ILE A O 1
ATOM 714 N N . GLY A 1 89 ? -6.812 -3.232 -26.460 1.00 75.19 89 GLY A N 1
ATOM 715 C CA . GLY A 1 89 ? -7.743 -2.103 -26.342 1.00 75.19 89 GLY A CA 1
ATOM 716 C C . GLY A 1 89 ? -7.192 -0.765 -26.839 1.00 75.19 89 GLY A C 1
ATOM 717 O O . GLY A 1 89 ? -7.977 0.145 -27.066 1.00 75.19 89 GLY A O 1
ATOM 718 N N . GLY A 1 90 ? -5.878 -0.654 -27.067 1.00 83.62 90 GLY A N 1
ATOM 719 C CA . GLY A 1 90 ? -5.261 0.559 -27.619 1.00 83.62 90 GLY A CA 1
ATOM 720 C C . GLY A 1 90 ? -4.950 1.651 -26.591 1.00 83.62 90 GLY A C 1
ATOM 721 O O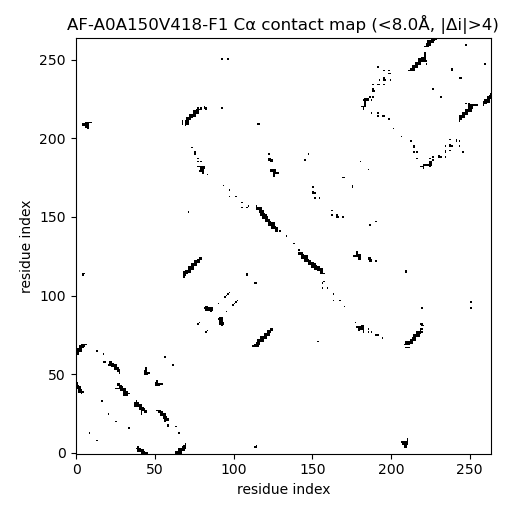 . GLY A 1 90 ? -4.372 2.665 -26.964 1.00 83.62 90 GLY A O 1
ATOM 722 N N . ASP A 1 91 ? -5.258 1.426 -25.313 1.00 88.50 91 ASP A N 1
ATOM 723 C CA . ASP A 1 91 ? -4.808 2.278 -24.210 1.00 88.50 91 ASP A CA 1
ATOM 724 C C . ASP A 1 91 ? -3.414 1.849 -23.732 1.00 88.50 91 ASP A C 1
ATOM 726 O O . ASP A 1 91 ? -3.063 0.659 -23.756 1.00 88.50 91 ASP A O 1
ATOM 730 N N . LEU A 1 92 ? -2.634 2.812 -23.239 1.00 93.19 92 LEU A N 1
ATOM 731 C CA . LEU A 1 92 ? -1.366 2.531 -22.564 1.00 93.19 92 LEU A CA 1
ATOM 732 C C . LEU A 1 92 ? -1.639 1.941 -21.172 1.00 93.19 92 LEU A C 1
ATOM 734 O O . LEU A 1 92 ? -2.590 2.334 -20.487 1.00 93.19 92 LEU A O 1
ATOM 738 N N . MET A 1 93 ? -0.803 1.006 -20.706 1.00 94.69 93 MET A N 1
ATOM 739 C CA . MET A 1 93 ? -1.043 0.349 -19.410 1.00 94.69 93 MET A CA 1
ATOM 740 C C . MET A 1 93 ? -1.083 1.329 -18.230 1.00 94.69 93 MET A C 1
ATOM 742 O O . MET A 1 93 ? -1.946 1.194 -17.354 1.00 94.69 93 MET A O 1
ATOM 746 N N . TYR A 1 94 ? -0.230 2.360 -18.219 1.00 95.31 94 TYR A N 1
ATOM 747 C CA . TYR A 1 94 ? -0.291 3.380 -17.168 1.00 95.31 94 TYR A CA 1
ATOM 748 C C . TYR A 1 94 ? -1.609 4.174 -17.188 1.00 95.31 94 TYR A C 1
ATOM 750 O O . TYR A 1 94 ? -2.077 4.612 -16.138 1.00 95.31 94 TYR A O 1
ATOM 758 N N . GLU A 1 95 ? -2.256 4.353 -18.344 1.00 94.69 95 GLU A N 1
ATOM 759 C CA . GLU A 1 95 ? -3.543 5.053 -18.423 1.00 94.69 95 GLU A CA 1
ATOM 760 C C . GLU A 1 95 ? -4.649 4.222 -17.784 1.00 94.69 95 GLU A C 1
ATOM 762 O O . GLU A 1 95 ? -5.470 4.762 -17.038 1.00 94.69 95 GLU A O 1
ATOM 767 N N . ARG A 1 96 ? -4.624 2.899 -17.987 1.00 94.06 96 ARG A N 1
ATOM 768 C CA . ARG A 1 96 ? -5.531 1.962 -17.306 1.00 94.06 96 ARG A CA 1
ATOM 769 C C . ARG A 1 96 ? -5.301 1.948 -15.798 1.00 94.06 96 ARG A C 1
ATOM 771 O O . ARG A 1 96 ? -6.263 1.910 -15.032 1.00 94.06 96 ARG A O 1
ATOM 778 N N . MET A 1 97 ? -4.046 2.029 -15.359 1.00 96.31 97 MET A N 1
ATOM 779 C CA . MET A 1 97 ? -3.713 2.158 -13.940 1.00 96.31 97 MET A CA 1
ATOM 780 C C . MET A 1 97 ? -4.293 3.443 -13.339 1.00 96.31 97 MET A C 1
ATOM 782 O O . MET A 1 97 ? -4.968 3.389 -12.311 1.00 96.31 97 MET A O 1
ATOM 786 N N . ILE A 1 98 ? -4.031 4.593 -13.969 1.00 96.56 98 ILE A N 1
ATOM 787 C CA . ILE A 1 98 ? -4.437 5.901 -13.448 1.00 96.56 98 ILE A CA 1
ATOM 788 C C . ILE A 1 98 ? -5.955 6.054 -13.506 1.00 96.56 98 ILE A C 1
ATOM 790 O O . ILE A 1 98 ? -6.571 6.368 -12.492 1.00 96.56 98 ILE A O 1
ATOM 794 N N . ASN A 1 99 ? -6.558 5.843 -14.677 1.00 94.38 99 ASN A N 1
ATOM 795 C CA . ASN A 1 99 ? -7.979 6.105 -14.896 1.00 94.38 99 ASN A CA 1
ATOM 796 C C . ASN A 1 99 ? -8.872 4.978 -14.354 1.00 94.38 99 ASN A C 1
ATOM 798 O O . ASN A 1 99 ? -10.013 5.251 -13.993 1.00 94.38 99 ASN A O 1
ATOM 802 N N . GLY A 1 100 ? -8.364 3.746 -14.271 1.00 94.44 100 GLY A N 1
ATOM 803 C CA . GLY A 1 100 ? -9.079 2.590 -13.733 1.00 94.44 100 GLY A CA 1
ATOM 804 C C . GLY A 1 100 ? -8.753 2.343 -12.264 1.00 94.44 100 GLY A C 1
ATOM 805 O O . GLY A 1 100 ? -9.506 2.752 -11.381 1.00 94.44 100 GLY A O 1
ATOM 806 N N . TYR A 1 101 ? -7.635 1.660 -12.003 1.00 96.19 101 TYR A N 1
ATOM 807 C CA . TYR A 1 101 ? -7.311 1.140 -10.669 1.00 96.19 101 TYR A CA 1
ATOM 808 C C . TYR A 1 101 ? -7.231 2.235 -9.595 1.00 96.19 101 TYR A C 1
ATOM 810 O O . TYR A 1 101 ? -7.926 2.144 -8.584 1.00 96.19 101 TYR A O 1
ATOM 818 N N . LEU A 1 102 ? -6.428 3.284 -9.808 1.00 97.69 102 LEU A N 1
ATOM 819 C CA . LEU A 1 102 ? -6.224 4.329 -8.799 1.00 97.69 102 LEU A CA 1
ATOM 820 C C . LEU A 1 102 ? -7.487 5.166 -8.569 1.00 97.69 102 LEU A C 1
ATOM 822 O O . LEU A 1 102 ? -7.823 5.453 -7.421 1.00 97.69 102 LEU A O 1
ATOM 826 N N . THR A 1 103 ? -8.216 5.518 -9.632 1.00 97.06 103 THR A N 1
ATOM 827 C CA . THR A 1 103 ? -9.513 6.204 -9.507 1.00 97.06 103 THR A CA 1
ATOM 828 C C . THR A 1 103 ? -10.485 5.397 -8.647 1.00 97.06 103 THR A C 1
ATOM 830 O O . THR A 1 103 ? -11.087 5.942 -7.721 1.00 97.06 103 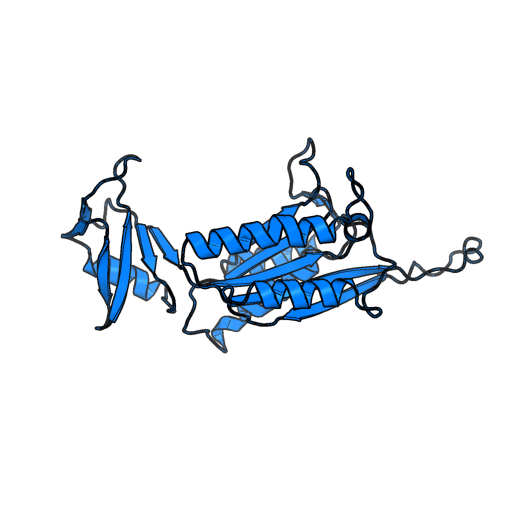THR A O 1
ATOM 833 N N . GLU A 1 104 ? -10.619 4.094 -8.910 1.00 97.56 104 GLU A N 1
ATOM 834 C CA . GLU A 1 104 ? -11.519 3.223 -8.150 1.00 97.56 104 GLU A CA 1
ATOM 835 C C . GLU A 1 104 ? -11.040 3.015 -6.706 1.00 97.56 104 GLU A C 1
ATOM 837 O O . GLU A 1 104 ? -11.861 3.017 -5.786 1.00 97.56 104 GLU A O 1
ATOM 842 N N . LEU A 1 105 ? -9.726 2.896 -6.481 1.00 97.25 105 LEU A N 1
ATOM 843 C CA . LEU A 1 105 ? -9.134 2.807 -5.145 1.00 97.25 105 LEU A CA 1
ATOM 844 C C . LEU A 1 105 ? -9.504 4.030 -4.296 1.00 97.25 105 LEU A C 1
ATOM 846 O O . LEU A 1 105 ? -10.061 3.880 -3.207 1.00 97.25 105 LEU A O 1
ATOM 850 N N . PHE A 1 106 ? -9.258 5.240 -4.809 1.00 97.06 106 PHE A N 1
ATOM 851 C CA . PHE A 1 106 ? -9.566 6.472 -4.080 1.00 97.06 106 PHE A CA 1
ATOM 852 C C . PHE A 1 106 ? -11.071 6.669 -3.878 1.00 97.06 106 PHE A C 1
ATOM 854 O O . PHE A 1 106 ? -11.485 7.096 -2.801 1.00 97.06 106 PHE A O 1
ATOM 861 N N . ARG A 1 107 ? -11.901 6.288 -4.859 1.00 96.69 107 ARG A N 1
ATOM 862 C CA . ARG A 1 107 ? -13.365 6.303 -4.716 1.00 96.69 107 ARG A CA 1
ATOM 863 C C . ARG A 1 107 ? -13.832 5.382 -3.586 1.00 96.69 107 ARG A C 1
ATOM 865 O O . ARG A 1 107 ? -14.702 5.753 -2.800 1.00 96.69 107 ARG A O 1
ATOM 872 N N . ARG A 1 108 ? -13.253 4.182 -3.468 1.00 96.69 108 ARG A N 1
ATOM 873 C CA . ARG A 1 108 ? -13.560 3.257 -2.362 1.00 96.69 108 ARG A CA 1
ATOM 874 C C . ARG A 1 108 ? -13.097 3.801 -1.016 1.00 96.69 108 ARG A C 1
ATOM 876 O O . ARG A 1 108 ? -13.836 3.685 -0.043 1.00 96.69 108 ARG A O 1
ATOM 883 N N . TRP A 1 109 ? -11.918 4.415 -0.955 1.00 95.94 109 TRP A N 1
ATOM 884 C CA . TRP A 1 109 ? -11.436 5.068 0.265 1.00 95.94 109 TRP A CA 1
ATOM 885 C C . TRP A 1 109 ? -12.367 6.201 0.722 1.00 95.94 109 TRP A C 1
ATOM 887 O O . TRP A 1 109 ? -12.673 6.311 1.909 1.00 95.94 109 TRP A O 1
ATOM 897 N N . GLU A 1 110 ? -12.898 6.988 -0.213 1.00 94.94 110 GLU A N 1
ATOM 898 C CA . GLU A 1 110 ? -13.899 8.012 0.092 1.00 94.94 110 GLU A CA 1
ATOM 899 C C . GLU A 1 110 ? -15.202 7.406 0.640 1.00 94.94 110 GLU A C 1
ATOM 901 O O . GLU A 1 110 ? -15.698 7.851 1.678 1.00 94.94 110 GLU A O 1
ATOM 906 N N . LEU A 1 111 ? -15.722 6.345 0.007 1.00 95.44 111 LEU A N 1
ATOM 907 C CA . LEU A 1 111 ? -16.929 5.644 0.470 1.00 95.44 111 LEU A CA 1
ATOM 908 C C . LEU A 1 111 ? -16.775 5.054 1.877 1.00 95.44 111 LEU A C 1
ATOM 910 O O . LEU A 1 111 ? -17.707 5.120 2.678 1.00 95.44 111 LEU A O 1
ATOM 914 N N . LEU A 1 112 ? -15.594 4.515 2.185 1.00 92.88 112 LEU A N 1
ATOM 915 C CA . LEU A 1 112 ? -15.246 3.991 3.508 1.00 92.88 112 LEU A CA 1
ATOM 916 C C . LEU A 1 112 ? -14.918 5.100 4.521 1.00 92.88 112 LEU A C 1
ATOM 918 O O . LEU A 1 112 ? -14.653 4.812 5.686 1.00 92.88 112 LEU A O 1
ATOM 922 N N . LYS A 1 113 ? -14.930 6.374 4.100 1.00 91.62 113 LYS A N 1
ATOM 923 C CA . LYS A 1 113 ? -14.617 7.550 4.929 1.00 91.62 113 LYS A CA 1
ATOM 924 C C . LYS A 1 113 ? -13.248 7.452 5.615 1.00 91.62 113 LYS A C 1
ATOM 926 O O . LYS A 1 113 ? -13.058 8.003 6.707 1.00 91.62 113 LYS A O 1
ATOM 931 N N . VAL A 1 114 ? -12.293 6.776 4.980 1.00 93.12 114 VAL A N 1
ATOM 932 C CA . VAL A 1 114 ? -10.910 6.683 5.461 1.00 93.12 114 VAL A CA 1
ATOM 933 C C . VAL A 1 114 ? -10.106 7.902 5.005 1.00 93.12 114 VAL A C 1
ATOM 935 O O . VAL A 1 114 ? -10.442 8.572 4.029 1.00 93.12 114 VAL A O 1
ATOM 938 N N . ARG A 1 115 ? -9.062 8.241 5.759 1.00 92.12 115 ARG A N 1
ATOM 939 C CA . ARG A 1 115 ? -8.189 9.397 5.529 1.00 92.12 115 ARG A CA 1
ATOM 940 C C . ARG A 1 115 ? -6.741 8.962 5.687 1.00 92.12 115 ARG A C 1
ATOM 942 O O . ARG A 1 115 ? -6.165 9.057 6.770 1.00 92.12 115 ARG A O 1
ATOM 949 N N . HIS A 1 116 ? -6.182 8.457 4.599 1.00 94.19 116 HIS A N 1
ATOM 950 C CA . HIS A 1 116 ? -4.789 8.031 4.512 1.00 94.19 116 HIS A CA 1
ATOM 951 C C . HIS A 1 116 ? -3.869 9.169 4.070 1.00 94.19 116 HIS A C 1
ATOM 953 O O . HIS A 1 116 ? -4.316 10.073 3.356 1.00 94.19 116 HIS A O 1
ATOM 959 N N . GLN A 1 117 ? -2.600 9.088 4.470 1.00 94.38 117 GLN A N 1
ATOM 960 C CA . GLN A 1 117 ? -1.503 9.872 3.896 1.00 94.38 117 GLN A CA 1
ATOM 961 C C . GLN A 1 117 ? -0.823 9.031 2.823 1.00 94.38 117 GLN A C 1
ATOM 963 O O . GLN A 1 117 ? -0.576 7.849 3.056 1.00 94.38 117 GLN A O 1
ATOM 968 N N . VAL A 1 118 ? -0.572 9.611 1.652 1.00 96.44 118 VAL A N 1
ATOM 969 C CA . VAL A 1 118 ? -0.133 8.873 0.467 1.00 96.44 118 VAL A CA 1
ATOM 970 C C . VAL A 1 118 ? 1.128 9.496 -0.114 1.00 96.44 118 VAL A C 1
ATOM 972 O O . VAL A 1 118 ? 1.124 10.652 -0.540 1.00 96.44 118 VAL A O 1
ATOM 975 N N . SER A 1 119 ? 2.175 8.688 -0.203 1.00 96.94 119 SER A N 1
ATOM 976 C CA . SER A 1 119 ? 3.383 8.972 -0.972 1.00 96.94 119 SER A CA 1
ATOM 977 C C . SER A 1 119 ? 3.371 8.134 -2.246 1.00 96.94 119 SER A C 1
ATOM 979 O O . SER A 1 119 ? 2.895 6.999 -2.240 1.00 96.94 119 SER A O 1
ATOM 981 N N . VAL A 1 120 ? 3.863 8.683 -3.355 1.00 98.06 120 VAL A N 1
ATOM 982 C CA . VAL A 1 120 ? 3.922 7.980 -4.644 1.00 98.06 120 VAL A CA 1
ATOM 983 C C . VAL A 1 120 ? 5.335 8.046 -5.184 1.00 98.06 120 VAL A C 1
ATOM 985 O O . VAL A 1 120 ? 5.882 9.136 -5.364 1.00 98.06 120 VAL A O 1
ATOM 988 N N . VAL A 1 121 ? 5.895 6.880 -5.490 1.00 98.12 121 VAL A N 1
ATOM 989 C CA . VAL A 1 121 ? 7.236 6.741 -6.055 1.00 98.12 121 VAL A CA 1
ATOM 990 C C . VAL A 1 121 ? 7.138 5.945 -7.347 1.00 98.12 121 VAL A C 1
ATOM 992 O O . VAL A 1 121 ? 6.671 4.806 -7.350 1.00 98.12 121 VAL A O 1
ATOM 995 N N . LEU A 1 122 ? 7.584 6.544 -8.448 1.00 98.25 122 LEU A N 1
ATOM 996 C CA . LEU A 1 122 ? 7.865 5.807 -9.673 1.00 98.25 122 LEU A CA 1
ATOM 997 C C . LEU A 1 122 ? 9.232 5.155 -9.522 1.00 98.25 122 LEU A C 1
ATOM 999 O O . LEU A 1 122 ? 10.186 5.816 -9.118 1.00 98.25 122 LEU A O 1
ATOM 1003 N N . PHE A 1 123 ? 9.346 3.884 -9.861 1.00 98.00 123 PHE A N 1
ATOM 1004 C CA . PHE A 1 123 ? 10.624 3.187 -9.812 1.00 98.00 123 PHE A CA 1
ATOM 1005 C C . PHE A 1 123 ? 10.781 2.299 -11.033 1.00 98.00 123 PHE A C 1
ATOM 1007 O O . PHE A 1 123 ? 9.798 1.840 -11.608 1.00 98.00 123 PHE A O 1
ATOM 1014 N N . GLY A 1 124 ? 12.012 2.045 -11.436 1.00 96.88 124 GLY A N 1
ATOM 1015 C CA . GLY A 1 124 ? 12.276 1.155 -12.549 1.00 96.88 124 GLY A CA 1
ATOM 1016 C C . GLY A 1 124 ? 13.758 0.999 -12.799 1.00 96.88 124 GLY A C 1
ATOM 1017 O O . GLY A 1 124 ? 14.600 1.494 -12.049 1.00 96.88 124 GLY A O 1
ATOM 1018 N N . ARG A 1 125 ? 14.052 0.314 -13.896 1.00 95.31 125 ARG A N 1
ATOM 1019 C CA . ARG A 1 125 ? 15.402 -0.009 -14.329 1.00 95.31 125 ARG A CA 1
ATOM 1020 C C . ARG A 1 125 ? 15.576 0.447 -15.767 1.00 95.31 125 ARG A C 1
ATOM 1022 O O . ARG A 1 125 ? 14.911 -0.091 -16.656 1.00 95.31 125 ARG A O 1
ATOM 1029 N N . SER A 1 126 ? 16.414 1.456 -15.986 1.00 93.50 126 SER A N 1
ATOM 1030 C CA . SER A 1 126 ? 16.772 1.917 -17.323 1.00 93.50 126 SER A CA 1
ATOM 1031 C C . SER A 1 126 ? 17.833 1.007 -17.931 1.00 93.50 126 SER A C 1
ATOM 1033 O O . SER A 1 126 ? 18.683 0.449 -17.234 1.00 93.50 126 SER A O 1
ATOM 1035 N N . VAL A 1 127 ? 17.751 0.836 -19.247 1.00 88.94 127 VAL A N 1
ATOM 1036 C CA . VAL A 1 127 ? 18.708 0.062 -20.037 1.00 88.94 127 VAL A CA 1
ATOM 1037 C C . VAL A 1 127 ? 19.294 1.005 -21.073 1.00 88.94 127 VAL A C 1
ATOM 1039 O O . VAL A 1 127 ? 18.535 1.590 -21.846 1.00 88.94 127 VAL A O 1
ATOM 1042 N N . ASP A 1 128 ? 20.616 1.159 -21.087 1.00 79.31 128 ASP A N 1
ATOM 1043 C CA . ASP A 1 128 ? 21.249 2.044 -22.062 1.00 79.31 128 ASP A CA 1
ATOM 1044 C C . ASP A 1 128 ? 21.141 1.495 -23.498 1.00 79.31 128 ASP A C 1
ATOM 1046 O O . ASP A 1 128 ? 21.320 0.288 -23.727 1.00 79.31 128 ASP A O 1
ATOM 1050 N N . PRO A 1 129 ? 20.909 2.373 -24.494 1.00 64.19 129 PRO A N 1
ATOM 1051 C CA . PRO A 1 129 ? 20.984 2.002 -25.897 1.00 64.19 129 PRO A CA 1
ATOM 1052 C C . PRO A 1 129 ? 22.441 1.720 -26.278 1.00 64.19 129 PRO A C 1
ATOM 1054 O O . PRO A 1 129 ? 23.238 2.631 -26.492 1.00 64.19 129 PRO A O 1
ATOM 1057 N N . GLN A 1 130 ? 22.799 0.443 -26.396 1.00 60.44 130 GLN A N 1
ATOM 1058 C CA . GLN A 1 130 ? 24.057 0.048 -27.029 1.00 60.44 130 GLN A CA 1
ATOM 1059 C C . GLN A 1 130 ? 23.971 0.289 -28.548 1.00 60.44 130 GLN A C 1
ATOM 1061 O O . GLN A 1 130 ? 22.985 -0.123 -29.164 1.00 60.44 130 GLN A O 1
ATOM 1066 N N . PRO A 1 131 ? 24.983 0.909 -29.183 1.00 56.72 131 PRO A N 1
ATOM 1067 C CA . PRO A 1 131 ? 25.058 0.964 -30.637 1.00 56.72 131 PRO A CA 1
ATOM 1068 C C . PRO A 1 131 ? 25.221 -0.456 -31.203 1.00 56.72 131 PRO A C 1
ATOM 1070 O O . PRO A 1 131 ? 26.044 -1.238 -30.726 1.00 56.72 131 PRO A O 1
ATOM 1073 N N . GLU A 1 132 ? 24.454 -0.782 -32.248 1.00 56.41 132 GLU A N 1
ATOM 1074 C CA . GLU A 1 132 ? 24.334 -2.124 -32.854 1.00 56.41 132 GLU A CA 1
ATOM 1075 C C . GLU A 1 132 ? 25.676 -2.754 -33.299 1.00 56.41 132 GLU A C 1
ATOM 1077 O O . GLU A 1 132 ? 25.768 -3.961 -33.515 1.00 56.41 132 GLU A O 1
ATOM 1082 N N . HIS A 1 133 ? 26.750 -1.964 -33.381 1.00 53.53 133 HIS A N 1
ATOM 1083 C CA . HIS A 1 133 ? 28.079 -2.385 -33.828 1.00 53.53 133 HIS A CA 1
ATOM 1084 C C . HIS A 1 133 ? 28.986 -3.007 -32.744 1.00 53.53 133 HIS A C 1
ATOM 1086 O O . HIS A 1 133 ? 30.090 -3.437 -33.075 1.00 53.53 133 HIS A O 1
ATOM 1092 N N . ALA A 1 134 ? 28.564 -3.088 -31.475 1.00 53.19 134 ALA A N 1
ATOM 1093 C CA . ALA A 1 134 ? 29.395 -3.620 -30.377 1.00 53.19 134 ALA A CA 1
ATOM 1094 C C . ALA A 1 134 ? 29.278 -5.147 -30.144 1.00 53.19 134 ALA A C 1
ATOM 1096 O O . ALA A 1 134 ? 29.945 -5.699 -29.269 1.00 53.19 134 ALA A O 1
ATOM 1097 N N . LEU A 1 135 ? 28.457 -5.857 -30.928 1.00 53.66 135 LEU A N 1
ATOM 1098 C CA . LEU A 1 135 ? 28.144 -7.284 -30.728 1.00 53.66 135 LEU A CA 1
ATOM 1099 C C . LEU A 1 135 ? 29.272 -8.262 -31.113 1.00 53.66 135 LEU A C 1
ATOM 1101 O O . LEU A 1 135 ? 29.109 -9.470 -30.954 1.00 53.66 135 LEU A O 1
ATOM 1105 N N . SER A 1 136 ? 30.402 -7.779 -31.629 1.00 53.19 136 SER A N 1
ATOM 1106 C CA . SER A 1 136 ? 31.443 -8.630 -32.218 1.00 53.19 136 SER A CA 1
ATOM 1107 C C . SER A 1 136 ? 32.622 -8.967 -31.304 1.00 53.19 136 SER A C 1
ATOM 1109 O O . SER A 1 136 ? 33.388 -9.844 -31.674 1.00 53.19 136 SER A O 1
ATOM 1111 N N . ASN A 1 137 ? 32.774 -8.369 -30.117 1.00 46.03 137 ASN A N 1
ATOM 1112 C CA . ASN A 1 137 ? 33.888 -8.695 -29.212 1.00 46.03 137 ASN A CA 1
ATOM 1113 C C . ASN A 1 137 ? 33.535 -8.414 -27.748 1.00 46.03 137 ASN A C 1
ATOM 1115 O O . ASN A 1 137 ? 33.759 -7.296 -27.299 1.00 46.03 137 ASN A O 1
ATOM 1119 N N . GLY A 1 138 ? 33.011 -9.409 -27.015 1.00 52.75 138 GLY A N 1
ATOM 1120 C CA . GLY A 1 138 ? 32.968 -9.417 -25.537 1.00 52.75 138 GLY A CA 1
ATOM 1121 C C . GLY A 1 138 ? 32.615 -8.077 -24.881 1.00 52.75 138 GLY A C 1
ATOM 1122 O O . GLY A 1 138 ? 33.268 -7.686 -23.916 1.00 52.75 138 GLY A O 1
ATOM 1123 N N . GLY A 1 139 ? 31.668 -7.343 -25.478 1.00 49.03 139 GLY A N 1
ATOM 1124 C CA . GLY A 1 139 ? 31.408 -5.947 -25.148 1.00 49.03 139 GLY A CA 1
ATOM 1125 C C . GLY A 1 139 ? 30.929 -5.790 -23.704 1.00 49.03 139 GLY A C 1
ATOM 1126 O O . GLY A 1 139 ? 30.387 -6.745 -23.143 1.00 49.03 139 GLY A O 1
ATOM 1127 N N . PRO A 1 140 ? 31.128 -4.605 -23.096 1.00 51.34 140 PRO A N 1
ATOM 1128 C CA . PRO A 1 140 ? 30.728 -4.360 -21.717 1.00 51.34 140 PRO A CA 1
ATOM 1129 C C . PRO A 1 140 ? 29.244 -4.692 -21.545 1.00 51.34 140 PRO A C 1
ATOM 1131 O O . PRO A 1 140 ? 28.430 -4.357 -22.412 1.00 51.34 140 PRO A O 1
ATOM 1134 N N . GLU A 1 141 ? 28.911 -5.376 -20.446 1.00 58.59 141 GLU A N 1
ATOM 1135 C CA . GLU A 1 141 ? 27.530 -5.656 -20.050 1.00 58.59 141 GLU A CA 1
ATOM 1136 C C . GLU A 1 141 ? 26.676 -4.394 -20.222 1.00 58.59 141 GLU A C 1
ATOM 1138 O O . GLU A 1 141 ? 27.143 -3.284 -19.953 1.00 58.59 141 GLU A O 1
ATOM 1143 N N . ARG A 1 142 ? 25.434 -4.551 -20.706 1.00 63.94 142 ARG A N 1
ATOM 1144 C CA . ARG A 1 142 ? 24.485 -3.432 -20.812 1.00 63.94 142 ARG A CA 1
ATOM 1145 C C . ARG A 1 142 ? 24.504 -2.669 -19.488 1.00 63.94 142 ARG A C 1
ATOM 1147 O O . ARG A 1 142 ? 24.227 -3.271 -18.454 1.00 63.94 142 ARG A O 1
ATOM 1154 N N . SER A 1 143 ? 24.820 -1.377 -19.516 1.00 74.19 143 SER A N 1
ATOM 1155 C CA . SER A 1 143 ? 24.720 -0.539 -18.328 1.00 74.19 143 SER A CA 1
ATOM 1156 C C . SER A 1 143 ? 23.248 -0.449 -17.953 1.00 74.19 143 SER A C 1
ATOM 1158 O O . SER A 1 143 ? 22.392 0.038 -18.696 1.00 74.19 143 SER A O 1
ATOM 1160 N N . VAL A 1 144 ? 22.958 -1.049 -16.809 1.00 86.44 144 VAL A N 1
ATOM 1161 C CA . VAL A 1 144 ? 21.642 -1.118 -16.205 1.00 86.44 144 VAL A CA 1
ATOM 1162 C C . VAL A 1 144 ? 21.680 -0.203 -14.994 1.00 86.44 144 VAL A C 1
ATOM 1164 O O . VAL A 1 144 ? 22.556 -0.352 -14.142 1.00 86.44 144 VAL A O 1
ATOM 1167 N N . GLN A 1 145 ? 20.745 0.743 -14.919 1.00 91.81 145 GLN A N 1
ATOM 1168 C CA . GLN A 1 145 ? 20.663 1.672 -13.798 1.00 91.81 145 GLN A CA 1
ATOM 1169 C C . GLN A 1 145 ? 19.258 1.676 -13.207 1.00 91.81 145 GLN A C 1
ATOM 1171 O O . GLN A 1 145 ? 18.260 1.845 -13.905 1.00 91.81 145 GLN A O 1
ATOM 1176 N N . ASP A 1 146 ? 19.191 1.507 -11.894 1.00 94.88 146 ASP A N 1
ATOM 1177 C CA . ASP A 1 146 ? 17.948 1.619 -11.146 1.00 94.88 146 ASP A CA 1
ATOM 1178 C C . ASP A 1 146 ? 17.654 3.091 -10.848 1.00 94.88 146 ASP A C 1
ATOM 1180 O O . ASP A 1 146 ? 18.546 3.859 -10.480 1.00 94.88 146 ASP A O 1
ATOM 1184 N N . PHE A 1 147 ? 16.393 3.489 -10.999 1.00 95.44 147 PHE A N 1
ATOM 1185 C CA . PHE A 1 147 ? 15.935 4.842 -10.707 1.00 95.44 147 PHE A CA 1
ATOM 1186 C C . PHE A 1 147 ? 14.694 4.833 -9.816 1.00 95.44 147 PHE A C 1
ATOM 1188 O O . PHE A 1 147 ? 13.856 3.930 -9.876 1.00 95.44 147 PHE A O 1
ATOM 1195 N N . PHE A 1 148 ? 14.576 5.891 -9.015 1.00 96.69 148 PHE A N 1
ATOM 1196 C CA . PHE A 1 148 ? 13.464 6.151 -8.110 1.00 96.69 148 PHE A CA 1
ATOM 1197 C C . PHE A 1 148 ? 13.109 7.632 -8.205 1.00 96.69 148 PHE A C 1
ATOM 1199 O O . PHE A 1 148 ? 13.964 8.498 -8.026 1.00 96.69 148 PHE A O 1
ATOM 1206 N N . HIS A 1 149 ? 11.852 7.930 -8.502 1.00 95.88 149 HIS A N 1
ATOM 1207 C CA . HIS A 1 149 ? 11.352 9.281 -8.685 1.00 95.88 149 HIS A CA 1
ATOM 1208 C C . HIS A 1 149 ? 10.121 9.502 -7.808 1.00 95.88 149 HIS A C 1
ATOM 1210 O O . HIS A 1 149 ? 9.062 8.911 -8.021 1.00 95.88 149 HIS A O 1
ATOM 1216 N N . VAL A 1 150 ? 10.268 10.362 -6.804 1.00 96.69 150 VAL A N 1
ATOM 1217 C CA . VAL A 1 150 ? 9.190 10.714 -5.877 1.00 96.69 150 VAL A CA 1
ATOM 1218 C C . VAL A 1 150 ? 8.270 11.736 -6.542 1.00 96.69 150 VAL A C 1
ATOM 1220 O O . VAL A 1 150 ? 8.686 12.851 -6.842 1.00 96.69 150 VAL A O 1
ATOM 1223 N N . VAL A 1 151 ? 7.009 11.361 -6.757 1.00 97.12 151 VAL A N 1
ATOM 1224 C CA . VAL A 1 151 ? 5.999 12.217 -7.408 1.00 97.12 151 VAL A CA 1
ATOM 1225 C C . VAL A 1 151 ? 5.277 13.085 -6.382 1.00 97.12 151 VAL A C 1
ATOM 1227 O O . VAL A 1 151 ? 5.026 14.270 -6.610 1.00 97.12 151 VAL A O 1
ATOM 1230 N N . VAL A 1 152 ? 4.912 12.485 -5.249 1.00 96.75 152 VAL A N 1
ATOM 1231 C CA . VAL A 1 152 ? 4.325 13.171 -4.094 1.00 96.75 152 VAL A CA 1
ATOM 1232 C C . VAL A 1 152 ? 4.799 12.512 -2.808 1.00 96.75 152 VAL A C 1
ATOM 1234 O O . VAL A 1 152 ? 4.970 11.294 -2.770 1.00 96.75 152 VAL A O 1
ATOM 1237 N N . SER A 1 153 ? 4.934 13.317 -1.759 1.00 94.31 153 SER A N 1
ATOM 1238 C CA . SER A 1 153 ? 5.227 12.862 -0.401 1.00 94.31 153 SER A CA 1
ATOM 1239 C C . SER A 1 153 ? 4.102 13.299 0.529 1.00 94.31 153 SER A C 1
ATOM 1241 O O . SER A 1 153 ? 3.717 14.471 0.502 1.00 94.31 153 SER A O 1
ATOM 1243 N N . ASP A 1 154 ? 3.578 12.355 1.310 1.00 91.56 154 ASP A N 1
ATOM 1244 C CA . ASP A 1 154 ? 2.596 12.559 2.384 1.00 91.56 154 ASP A CA 1
ATOM 1245 C C . ASP A 1 154 ? 1.402 13.448 1.993 1.00 91.56 154 ASP A C 1
ATOM 1247 O O . ASP A 1 154 ? 1.004 14.372 2.708 1.00 91.56 154 ASP A O 1
ATOM 1251 N N . LEU A 1 155 ? 0.810 13.178 0.826 1.00 95.25 155 LEU A N 1
ATOM 1252 C CA . LEU A 1 155 ? -0.392 13.874 0.388 1.00 95.25 155 LEU A CA 1
ATOM 1253 C C . LEU A 1 155 ? -1.640 13.195 0.980 1.00 95.25 155 LEU A C 1
ATOM 1255 O O . LEU A 1 155 ? -1.817 11.986 0.806 1.00 95.25 155 LEU A O 1
ATOM 1259 N N . PRO A 1 156 ? -2.573 13.941 1.598 1.00 94.75 156 PRO A N 1
ATOM 1260 C CA . PRO A 1 156 ? -3.828 13.362 2.050 1.00 94.75 156 PRO A CA 1
ATOM 1261 C C . PRO A 1 156 ? -4.614 12.760 0.882 1.00 94.75 156 PRO A C 1
ATOM 1263 O O . PRO A 1 156 ? -4.844 13.427 -0.127 1.00 94.75 156 PRO A O 1
ATOM 1266 N N . SER A 1 157 ? -5.108 11.535 1.056 1.00 94.25 157 SER A N 1
ATOM 1267 C CA . SER A 1 157 ? -5.942 10.806 0.079 1.00 94.25 157 SER A CA 1
ATOM 1268 C C . SER A 1 157 ? -7.172 11.584 -0.415 1.00 94.25 157 SER A C 1
ATOM 1270 O O . SER A 1 157 ? -7.616 11.375 -1.538 1.00 94.25 157 SER A O 1
ATOM 1272 N N . VAL A 1 158 ? -7.680 12.539 0.372 1.00 93.88 158 VAL A N 1
ATOM 1273 C CA . VAL A 1 158 ? -8.768 13.459 -0.018 1.00 93.88 158 VAL A CA 1
ATOM 1274 C C . VAL A 1 158 ? -8.376 14.349 -1.212 1.00 93.88 158 VAL A C 1
ATOM 1276 O O . VAL A 1 158 ? -9.232 14.775 -1.980 1.00 93.88 158 VAL A O 1
ATOM 1279 N N . ARG A 1 159 ? -7.077 14.606 -1.419 1.00 96.19 159 ARG A N 1
ATOM 1280 C CA . ARG A 1 159 ? -6.525 15.336 -2.576 1.00 96.19 159 ARG A CA 1
ATOM 1281 C C . ARG A 1 159 ? -6.143 14.386 -3.722 1.00 96.19 159 ARG A C 1
ATOM 1283 O O . ARG A 1 159 ? -5.176 14.632 -4.443 1.00 96.19 159 ARG A O 1
ATOM 1290 N N . SER A 1 160 ? -6.900 13.305 -3.911 1.00 95.12 160 SER A N 1
ATOM 1291 C CA . SER A 1 160 ? -6.657 12.294 -4.952 1.00 95.12 160 SER A CA 1
ATO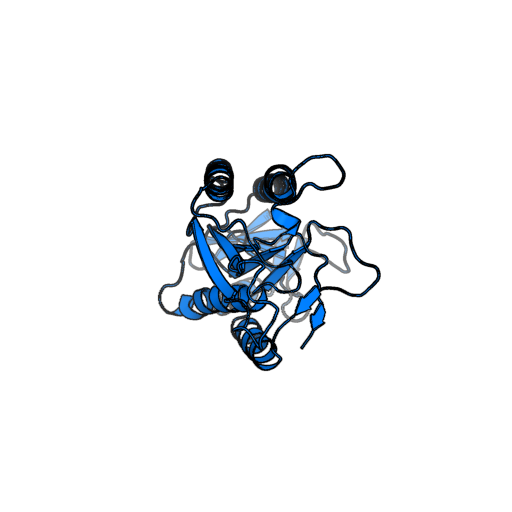M 1292 C C . SER A 1 160 ? -6.597 12.886 -6.365 1.00 95.12 160 SER A C 1
ATOM 1294 O O . SER A 1 160 ? -5.760 12.480 -7.166 1.00 95.12 160 SER A O 1
ATOM 1296 N N . SER A 1 161 ? -7.409 13.901 -6.670 1.00 96.31 161 SER A N 1
ATOM 1297 C CA . SER A 1 161 ? -7.393 14.595 -7.965 1.00 96.31 161 SER A CA 1
ATOM 1298 C C . SER A 1 161 ? -6.042 15.252 -8.272 1.00 96.31 161 SER A C 1
ATOM 1300 O O . SER A 1 161 ? -5.552 15.183 -9.400 1.00 96.31 161 SER A O 1
ATOM 1302 N N . GLU A 1 162 ? -5.396 15.846 -7.267 1.00 97.19 162 GLU A N 1
ATOM 1303 C CA . GLU A 1 162 ? -4.057 16.412 -7.405 1.00 97.19 162 GLU A CA 1
ATOM 1304 C C . GLU A 1 162 ? -2.997 15.327 -7.569 1.00 97.19 162 GLU A C 1
ATOM 1306 O O . GLU A 1 162 ? -2.113 15.481 -8.414 1.00 97.19 162 GLU A O 1
ATOM 1311 N N . LEU A 1 163 ? -3.097 14.238 -6.800 1.00 97.00 163 LEU A N 1
ATOM 1312 C CA . LEU A 1 163 ? -2.203 13.087 -6.919 1.00 97.00 163 LEU A CA 1
ATOM 1313 C C . LEU A 1 163 ? -2.240 12.530 -8.343 1.00 97.00 163 LEU A C 1
ATOM 1315 O O . LEU A 1 163 ? -1.199 12.424 -8.988 1.00 97.00 163 LEU A O 1
ATOM 1319 N N . LEU A 1 164 ? -3.440 12.252 -8.863 1.00 97.38 164 LEU A N 1
ATOM 1320 C CA . LEU A 1 164 ? -3.632 11.734 -10.217 1.00 97.38 164 LEU A CA 1
ATOM 1321 C C . LEU A 1 164 ? -3.108 12.717 -11.274 1.00 97.38 164 LEU A C 1
ATOM 1323 O O . LEU A 1 164 ? -2.496 12.292 -12.252 1.00 97.38 164 LEU A O 1
ATOM 1327 N N . ARG A 1 165 ? -3.290 14.031 -11.080 1.00 97.38 165 ARG A N 1
ATOM 1328 C CA . ARG A 1 165 ? -2.751 15.055 -11.990 1.00 97.38 165 ARG A CA 1
ATOM 1329 C C . ARG A 1 165 ? -1.220 15.071 -11.993 1.00 97.38 165 ARG A C 1
ATOM 1331 O O . ARG A 1 165 ? -0.629 15.081 -13.071 1.00 97.38 165 ARG A O 1
ATOM 1338 N N . LYS A 1 166 ? -0.582 15.073 -10.817 1.00 97.38 166 LYS A N 1
ATOM 1339 C CA . LYS A 1 166 ? 0.887 15.033 -10.689 1.00 97.38 166 LYS A CA 1
ATOM 1340 C C . LYS A 1 166 ? 1.457 13.742 -11.268 1.00 97.38 166 LYS A C 1
ATOM 1342 O O . LYS A 1 166 ? 2.452 13.783 -11.980 1.00 97.38 166 LYS A O 1
ATOM 1347 N N . LEU A 1 167 ? 0.774 12.621 -11.052 1.00 97.06 167 LEU A N 1
ATOM 1348 C CA . LEU A 1 167 ? 1.155 11.335 -11.620 1.00 97.06 167 LEU A CA 1
ATOM 1349 C C . LEU A 1 167 ? 1.086 11.343 -13.152 1.00 97.06 167 LEU A C 1
ATOM 1351 O O . LEU A 1 167 ? 2.056 10.969 -13.802 1.00 97.06 167 LEU A O 1
ATOM 1355 N N . LYS A 1 168 ? -0.005 11.854 -13.743 1.00 96.25 168 LYS A N 1
ATOM 1356 C CA . LYS A 1 168 ? -0.110 12.037 -15.204 1.00 96.25 168 LYS A CA 1
ATOM 1357 C C . LYS A 1 168 ? 1.006 12.926 -15.759 1.00 96.25 168 LYS A C 1
ATOM 1359 O O . LYS A 1 168 ? 1.523 12.647 -16.834 1.00 96.25 168 LYS A O 1
ATOM 1364 N N . GLN A 1 169 ? 1.382 13.987 -15.041 1.00 96.44 169 GLN A N 1
ATOM 1365 C CA . GLN A 1 169 ? 2.505 14.844 -15.432 1.00 96.44 169 GLN A CA 1
ATOM 1366 C C . GLN A 1 169 ? 3.838 14.092 -15.382 1.00 96.44 169 GLN A C 1
ATOM 1368 O O . GLN A 1 169 ? 4.592 14.177 -16.342 1.00 96.44 169 GLN A O 1
ATOM 1373 N N . ALA A 1 170 ? 4.084 13.304 -14.333 1.00 96.38 170 ALA A N 1
ATOM 1374 C CA . ALA A 1 170 ? 5.309 12.517 -14.189 1.00 96.38 170 ALA A CA 1
ATOM 1375 C C . ALA A 1 170 ? 5.466 11.454 -15.295 1.00 96.38 170 ALA A C 1
ATOM 1377 O O . ALA A 1 170 ? 6.552 11.293 -15.841 1.00 96.38 170 ALA A O 1
ATOM 1378 N N . PHE A 1 171 ? 4.382 10.780 -15.700 1.00 95.12 171 PHE A N 1
ATOM 1379 C CA . PHE A 1 171 ? 4.412 9.829 -16.826 1.00 95.12 171 PHE A CA 1
ATOM 1380 C C . PHE A 1 171 ? 4.702 10.489 -18.182 1.00 95.12 171 PHE A C 1
ATOM 1382 O O . PHE A 1 171 ? 5.268 9.854 -19.076 1.00 95.12 171 PHE A O 1
ATOM 1389 N N . ASN A 1 172 ? 4.338 11.762 -18.335 1.00 93.06 172 ASN A N 1
ATOM 1390 C CA . ASN A 1 172 ? 4.582 12.555 -19.540 1.00 93.06 172 ASN A CA 1
ATOM 1391 C C . ASN A 1 172 ? 5.870 13.388 -19.461 1.00 93.06 172 ASN A C 1
ATOM 1393 O O . ASN A 1 172 ? 6.179 14.112 -20.406 1.00 93.06 172 ASN A O 1
ATOM 1397 N N . ASP A 1 173 ? 6.625 13.288 -18.366 1.00 93.62 173 ASP A N 1
ATOM 1398 C CA . ASP A 1 173 ? 7.901 13.978 -18.225 1.00 93.62 173 ASP A CA 1
ATOM 1399 C C . ASP A 1 173 ? 8.915 13.412 -19.234 1.00 93.62 173 ASP A C 1
ATOM 1401 O O . ASP A 1 173 ? 8.987 12.201 -19.484 1.00 93.62 173 ASP A O 1
ATOM 1405 N N . ILE A 1 174 ? 9.698 14.307 -19.828 1.00 86.38 174 ILE A N 1
ATOM 1406 C CA . ILE A 1 174 ? 10.788 13.964 -20.741 1.00 86.38 174 ILE A CA 1
ATOM 1407 C C . ILE A 1 174 ? 11.962 13.313 -20.001 1.00 86.38 174 ILE A C 1
ATOM 1409 O O . ILE A 1 174 ? 12.703 12.536 -20.595 1.00 86.38 174 ILE A O 1
ATOM 1413 N N . ASN A 1 175 ? 12.104 13.595 -18.703 1.00 88.88 175 ASN A N 1
ATOM 1414 C CA . ASN A 1 175 ? 13.161 13.040 -17.862 1.00 88.88 175 ASN A CA 1
ATOM 1415 C C . ASN A 1 175 ? 12.871 11.603 -17.411 1.00 88.88 175 ASN A C 1
ATOM 1417 O O . ASN A 1 175 ? 13.765 10.937 -16.891 1.00 88.88 175 ASN A O 1
ATOM 1421 N N . LEU A 1 176 ? 11.639 11.110 -17.590 1.00 91.06 176 LEU A N 1
ATOM 1422 C CA . LEU A 1 176 ? 11.305 9.732 -17.252 1.00 91.06 176 LEU A CA 1
ATOM 1423 C C . LEU A 1 176 ? 11.954 8.776 -18.272 1.00 91.06 176 LEU A C 1
ATOM 1425 O O . LEU A 1 176 ? 11.665 8.895 -19.470 1.00 91.06 176 LEU A O 1
ATOM 1429 N N . PRO A 1 177 ? 12.782 7.804 -17.838 1.00 91.31 177 PRO A N 1
ATOM 1430 C CA . PRO A 1 177 ? 13.420 6.866 -18.753 1.00 91.31 177 PRO A CA 1
ATOM 1431 C C . PRO A 1 177 ? 12.394 6.101 -19.596 1.00 91.31 177 PRO A C 1
ATOM 1433 O O . PRO A 1 177 ? 11.436 5.534 -19.073 1.00 91.31 177 PRO A O 1
ATOM 1436 N N . ARG A 1 178 ? 12.602 6.079 -20.918 1.00 90.38 178 ARG A N 1
ATOM 1437 C CA . ARG A 1 178 ? 11.728 5.370 -21.874 1.00 90.38 178 ARG A CA 1
ATOM 1438 C C . ARG A 1 178 ? 12.268 4.001 -22.271 1.00 90.38 178 ARG A C 1
ATOM 1440 O O . ARG A 1 178 ? 11.491 3.104 -22.577 1.00 90.38 178 ARG A O 1
ATOM 1447 N N . GLN A 1 179 ? 13.588 3.830 -22.246 1.00 91.31 179 GLN A N 1
ATOM 1448 C CA . GLN A 1 179 ? 14.229 2.531 -22.430 1.00 91.31 179 GLN A CA 1
ATOM 1449 C C . GLN A 1 179 ? 14.364 1.859 -21.070 1.00 91.31 179 GLN A C 1
ATOM 1451 O O . GLN A 1 179 ? 15.282 2.141 -20.302 1.00 91.31 179 GLN A O 1
ATOM 1456 N N . VAL A 1 180 ? 13.388 1.015 -20.757 1.00 94.50 180 VAL A N 1
ATOM 1457 C CA . VAL A 1 180 ? 13.259 0.362 -19.456 1.00 94.50 180 VAL A CA 1
ATOM 1458 C C . VAL A 1 180 ? 13.192 -1.150 -19.602 1.00 94.50 180 VAL A C 1
ATOM 1460 O O . VAL A 1 180 ? 12.803 -1.683 -20.645 1.00 94.50 180 VAL A O 1
ATOM 1463 N N . ALA A 1 181 ? 13.602 -1.849 -18.549 1.00 94.19 181 ALA A N 1
ATOM 1464 C CA . ALA A 1 181 ? 13.550 -3.301 -18.491 1.00 94.19 181 ALA A CA 1
ATOM 1465 C C . ALA A 1 181 ? 12.101 -3.833 -18.487 1.00 94.19 181 ALA A C 1
ATOM 1467 O O . ALA A 1 181 ? 11.133 -3.113 -18.227 1.00 94.19 181 ALA A O 1
ATOM 1468 N N . LEU A 1 182 ? 11.964 -5.132 -18.758 1.00 95.25 182 LEU A N 1
ATOM 1469 C CA . LEU A 1 182 ? 10.718 -5.870 -18.533 1.00 95.25 182 LEU A CA 1
ATOM 1470 C C . LEU A 1 182 ? 10.366 -5.868 -17.043 1.00 95.25 182 LEU A C 1
ATOM 1472 O O . LEU A 1 182 ? 11.265 -5.870 -16.198 1.00 95.25 182 LEU A O 1
ATOM 1476 N N . ALA A 1 183 ? 9.076 -5.952 -16.720 1.00 95.38 183 ALA A N 1
ATOM 1477 C CA . ALA A 1 183 ? 8.596 -5.951 -15.338 1.00 95.38 183 ALA A CA 1
ATOM 1478 C C . ALA A 1 183 ? 9.256 -7.051 -14.489 1.00 95.38 183 ALA A C 1
ATOM 1480 O O . ALA A 1 183 ? 9.618 -6.802 -13.338 1.00 95.38 183 ALA A O 1
ATOM 1481 N N . ALA A 1 184 ? 9.484 -8.227 -15.086 1.00 95.19 184 ALA A N 1
ATOM 1482 C CA . ALA A 1 184 ? 10.123 -9.362 -14.422 1.00 95.19 184 ALA A CA 1
ATOM 1483 C C . ALA A 1 184 ? 11.591 -9.122 -14.047 1.00 95.19 184 ALA A C 1
ATOM 1485 O O . ALA A 1 184 ? 12.058 -9.671 -13.058 1.00 95.19 184 ALA A O 1
ATOM 1486 N N . LYS A 1 185 ? 12.305 -8.276 -14.800 1.00 94.25 185 LYS A N 1
ATOM 1487 C CA . LYS A 1 185 ? 13.727 -7.952 -14.577 1.00 94.25 185 LYS A CA 1
ATOM 1488 C C . LYS A 1 185 ? 13.938 -6.608 -13.883 1.00 94.25 185 LYS A C 1
ATOM 1490 O O . LYS A 1 185 ? 15.060 -6.096 -13.858 1.00 94.25 185 LYS A O 1
ATOM 1495 N N . GLY A 1 186 ? 12.858 -5.998 -13.401 1.00 93.19 186 GLY A N 1
ATOM 1496 C CA . GLY A 1 186 ? 12.908 -4.733 -12.684 1.00 93.19 186 GLY A CA 1
ATOM 1497 C C . GLY A 1 186 ? 13.374 -4.889 -11.238 1.00 93.19 186 GLY A C 1
ATOM 1498 O O . GLY A 1 186 ? 13.611 -5.984 -10.747 1.00 93.19 186 GLY A O 1
ATOM 1499 N N . ASN A 1 187 ? 13.453 -3.760 -10.552 1.00 95.56 187 ASN A N 1
ATOM 1500 C CA . ASN A 1 187 ? 13.952 -3.594 -9.190 1.00 95.56 187 ASN A CA 1
ATOM 1501 C C . ASN A 1 187 ? 12.810 -3.505 -8.152 1.00 95.56 187 ASN A C 1
ATOM 1503 O O . ASN A 1 187 ? 12.754 -2.597 -7.320 1.00 95.56 187 ASN A O 1
ATOM 1507 N N . MET A 1 188 ? 11.827 -4.409 -8.258 1.00 96.62 188 MET A N 1
ATOM 1508 C CA . MET A 1 188 ? 10.621 -4.414 -7.409 1.00 96.62 188 MET A CA 1
ATOM 1509 C C . MET A 1 188 ? 10.961 -4.585 -5.929 1.00 96.62 188 MET A C 1
ATOM 1511 O O . MET A 1 188 ? 10.409 -3.897 -5.069 1.00 96.62 188 MET A O 1
ATOM 1515 N N . LEU A 1 189 ? 11.861 -5.517 -5.624 1.00 96.00 189 LEU A N 1
ATOM 1516 C CA . LEU A 1 189 ? 12.170 -5.854 -4.247 1.00 96.00 189 LEU A CA 1
ATOM 1517 C C . LEU A 1 189 ? 13.033 -4.773 -3.587 1.00 96.00 189 LEU A C 1
ATOM 1519 O O . LEU A 1 189 ? 12.794 -4.432 -2.432 1.00 96.00 189 LEU A O 1
ATOM 1523 N N . GLU A 1 190 ? 13.956 -4.177 -4.337 1.00 96.06 190 GLU A N 1
ATOM 1524 C CA . GLU A 1 190 ? 14.730 -2.997 -3.955 1.00 96.06 190 GLU A CA 1
ATOM 1525 C C . GLU A 1 190 ? 13.796 -1.836 -3.587 1.00 96.06 190 GLU A C 1
ATOM 1527 O O . GLU A 1 190 ? 13.970 -1.199 -2.548 1.00 96.06 190 GLU A O 1
ATOM 1532 N N . ALA A 1 191 ? 12.766 -1.585 -4.405 1.00 97.06 191 ALA A N 1
ATOM 1533 C CA . ALA A 1 191 ? 11.784 -0.535 -4.149 1.00 97.06 191 ALA A CA 1
ATOM 1534 C C . ALA A 1 191 ? 10.998 -0.780 -2.855 1.00 97.06 191 ALA A C 1
ATOM 1536 O O . ALA A 1 191 ? 10.847 0.131 -2.036 1.00 97.06 191 ALA A O 1
ATOM 1537 N N . ILE A 1 192 ? 10.539 -2.019 -2.643 1.00 97.00 192 ILE A N 1
ATOM 1538 C CA . ILE A 1 192 ? 9.867 -2.423 -1.400 1.00 97.00 192 ILE A CA 1
ATOM 1539 C C . ILE A 1 192 ? 10.816 -2.269 -0.208 1.00 97.00 192 ILE A C 1
ATOM 1541 O O . ILE A 1 192 ? 10.399 -1.779 0.840 1.00 97.00 192 ILE A O 1
ATOM 1545 N N . HIS A 1 193 ? 12.087 -2.643 -0.362 1.00 95.75 193 HIS A N 1
ATOM 1546 C CA . HIS A 1 193 ? 13.092 -2.534 0.690 1.00 95.75 193 HIS A CA 1
ATOM 1547 C C . HIS A 1 193 ? 13.317 -1.080 1.118 1.00 95.75 193 HIS A C 1
ATOM 1549 O O . HIS A 1 193 ? 13.285 -0.779 2.310 1.00 95.75 193 HIS A O 1
ATOM 1555 N N . ILE A 1 194 ? 13.490 -0.168 0.156 1.00 94.69 194 ILE A N 1
ATOM 1556 C CA . ILE A 1 194 ? 13.672 1.264 0.430 1.00 94.69 194 ILE A CA 1
ATOM 1557 C C . ILE A 1 194 ? 12.426 1.843 1.113 1.00 94.69 194 ILE A C 1
ATOM 1559 O O . ILE A 1 194 ? 12.548 2.534 2.124 1.00 94.69 194 ILE A O 1
ATOM 1563 N N . ALA A 1 195 ? 11.226 1.519 0.620 1.00 94.31 195 ALA A N 1
ATOM 1564 C CA . ALA A 1 195 ? 9.979 1.965 1.243 1.00 94.31 195 ALA A CA 1
ATOM 1565 C C . ALA A 1 195 ? 9.816 1.427 2.675 1.00 94.31 195 ALA A C 1
ATOM 1567 O O . ALA A 1 195 ? 9.360 2.136 3.569 1.00 94.31 195 ALA A O 1
ATOM 1568 N N . ALA A 1 196 ? 10.216 0.179 2.916 1.00 93.19 196 ALA A N 1
ATOM 1569 C CA . ALA A 1 196 ? 10.164 -0.413 4.243 1.00 93.19 196 ALA A CA 1
ATOM 1570 C C . ALA A 1 196 ? 11.197 0.201 5.204 1.00 93.19 196 ALA A C 1
ATOM 1572 O O . ALA A 1 196 ? 10.909 0.334 6.394 1.00 93.19 196 ALA A O 1
ATOM 1573 N N . MET A 1 197 ? 12.367 0.612 4.703 1.00 91.25 197 MET A N 1
ATOM 1574 C CA . MET A 1 197 ? 13.367 1.341 5.492 1.00 91.25 197 MET A CA 1
ATOM 1575 C C . MET A 1 197 ? 12.865 2.722 5.924 1.00 91.25 197 MET A C 1
ATOM 1577 O O . MET A 1 197 ? 13.112 3.123 7.060 1.00 91.25 197 MET A O 1
ATOM 1581 N N . ASP A 1 198 ? 12.115 3.422 5.068 1.00 88.94 198 ASP A N 1
ATOM 1582 C CA . ASP A 1 198 ? 11.454 4.682 5.440 1.00 88.94 198 ASP A CA 1
ATOM 1583 C C . ASP A 1 198 ? 10.499 4.482 6.631 1.00 88.94 198 ASP A C 1
ATOM 1585 O O . ASP A 1 198 ? 10.568 5.195 7.632 1.00 88.94 198 ASP A O 1
ATOM 1589 N N . PHE A 1 199 ? 9.683 3.424 6.594 1.00 87.25 199 PHE A N 1
ATOM 1590 C CA . PHE A 1 199 ? 8.768 3.095 7.690 1.00 87.25 199 PHE A CA 1
ATOM 1591 C C . PHE A 1 199 ? 9.462 2.605 8.963 1.00 8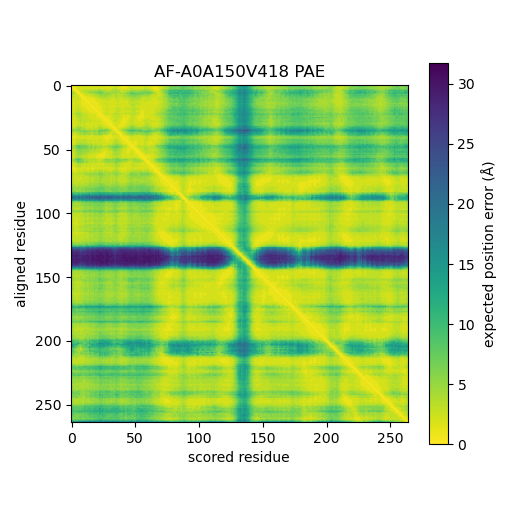7.25 199 PHE A C 1
ATOM 1593 O O . PHE A 1 199 ? 8.968 2.871 10.059 1.00 87.25 199 PHE A O 1
ATOM 1600 N N . ALA A 1 200 ? 10.596 1.910 8.853 1.00 83.94 200 ALA A N 1
ATOM 1601 C CA . ALA A 1 200 ? 11.360 1.465 10.020 1.00 83.94 200 ALA A CA 1
ATOM 1602 C C . ALA A 1 200 ? 11.863 2.651 10.868 1.00 83.94 200 ALA A C 1
ATOM 1604 O O . ALA A 1 200 ? 11.978 2.545 12.091 1.00 83.94 200 ALA A O 1
ATOM 1605 N N . ASN A 1 201 ? 12.084 3.808 10.236 1.00 81.12 201 ASN A N 1
ATOM 1606 C CA . ASN A 1 201 ? 12.514 5.034 10.904 1.00 81.12 201 ASN A CA 1
ATOM 1607 C C . ASN A 1 201 ? 11.361 5.852 11.527 1.00 81.12 201 ASN A C 1
ATOM 1609 O O . ASN A 1 201 ? 11.631 6.875 12.157 1.00 81.12 201 ASN A O 1
ATOM 1613 N N . ASP A 1 202 ? 10.099 5.394 11.465 1.00 76.81 202 ASP A N 1
ATOM 1614 C CA . ASP A 1 202 ? 8.932 6.079 12.076 1.00 76.81 202 ASP A CA 1
ATOM 1615 C C . ASP A 1 202 ? 9.039 6.206 13.611 1.00 76.81 202 ASP A C 1
ATOM 1617 O O . ASP A 1 202 ? 8.317 6.979 14.234 1.00 76.81 202 ASP A O 1
ATOM 1621 N N . SER A 1 203 ? 9.963 5.475 14.248 1.00 68.12 203 SER A N 1
ATOM 1622 C CA . SER A 1 203 ? 10.260 5.633 15.681 1.00 68.12 203 SER A CA 1
ATOM 1623 C C . SER A 1 203 ? 10.947 6.963 16.016 1.00 68.12 203 SER A C 1
ATOM 1625 O O . SER A 1 203 ? 10.884 7.397 17.165 1.00 68.12 203 SER A O 1
ATOM 1627 N N . ILE A 1 204 ? 11.624 7.584 15.044 1.00 74.19 204 ILE A N 1
ATOM 1628 C CA . ILE A 1 204 ? 12.375 8.831 15.237 1.00 74.19 204 ILE A CA 1
ATOM 1629 C C . ILE A 1 204 ? 11.442 10.039 15.105 1.00 74.19 204 ILE A C 1
ATOM 1631 O O . ILE A 1 204 ? 11.498 10.937 15.942 1.00 74.19 204 ILE A O 1
ATOM 1635 N N . ASP A 1 205 ? 10.564 10.033 14.097 1.00 72.31 205 ASP A N 1
ATOM 1636 C CA . ASP A 1 205 ? 9.564 11.081 13.868 1.00 72.31 205 ASP A CA 1
ATOM 1637 C C . ASP A 1 205 ? 8.169 10.464 13.657 1.00 72.31 205 ASP A C 1
ATOM 1639 O O . ASP A 1 205 ? 7.755 10.181 12.527 1.00 72.31 205 ASP A O 1
ATOM 1643 N N . PRO A 1 206 ? 7.454 10.156 14.753 1.00 72.31 206 PRO A N 1
ATOM 1644 C CA . PRO A 1 206 ? 6.186 9.457 14.672 1.00 72.31 206 PRO A CA 1
ATOM 1645 C C . PRO A 1 206 ? 5.071 10.374 14.170 1.00 72.31 206 PRO A C 1
ATOM 1647 O O . PRO A 1 206 ? 4.689 11.346 14.827 1.00 72.31 206 PRO A O 1
ATOM 1650 N N . HIS A 1 207 ? 4.409 9.980 13.080 1.00 72.94 207 HIS A N 1
ATOM 1651 C CA . HIS A 1 207 ? 3.169 10.643 12.677 1.00 72.94 207 HIS A CA 1
ATOM 1652 C C . HIS A 1 207 ? 2.060 10.400 13.706 1.00 72.94 207 HIS A C 1
ATOM 1654 O O . HIS A 1 207 ? 1.659 9.262 13.963 1.00 72.94 207 HIS A O 1
ATOM 1660 N N . LEU A 1 208 ? 1.538 11.488 14.274 1.00 79.69 208 LEU A N 1
ATOM 1661 C CA . LEU A 1 208 ? 0.538 11.457 15.348 1.00 79.69 208 LEU A CA 1
ATOM 1662 C C . LEU A 1 208 ? -0.906 11.282 14.850 1.00 79.69 208 LEU A C 1
ATOM 1664 O O . LEU A 1 208 ? -1.793 10.959 15.636 1.00 79.69 208 LEU A O 1
ATOM 1668 N N . SER A 1 209 ? -1.152 11.485 13.555 1.00 79.19 209 SER A N 1
ATOM 1669 C CA . SER A 1 209 ? -2.490 11.466 12.946 1.00 79.19 209 SER A CA 1
ATOM 1670 C C . SER A 1 209 ? -2.845 10.146 12.255 1.00 79.19 209 SER A C 1
ATOM 1672 O O . SER A 1 209 ? -3.945 10.001 11.723 1.00 79.19 209 SER A O 1
ATOM 1674 N N . SER A 1 210 ? -1.941 9.166 12.254 1.00 80.38 210 SER A N 1
ATOM 1675 C CA . SER A 1 210 ? -2.141 7.883 11.583 1.00 80.38 210 SER A CA 1
ATOM 1676 C C . SER A 1 210 ? -1.587 6.726 12.399 1.00 80.38 210 SER A C 1
ATOM 1678 O O . SER A 1 210 ? -0.533 6.837 13.019 1.00 80.38 210 SER A O 1
ATOM 1680 N N . THR A 1 211 ? -2.273 5.589 12.334 1.00 82.38 211 THR A N 1
ATOM 1681 C CA . THR A 1 211 ? -1.798 4.313 12.867 1.00 82.38 211 THR A CA 1
ATOM 1682 C C . THR A 1 211 ? -1.649 3.320 11.727 1.00 82.38 211 THR A C 1
ATOM 1684 O O . THR A 1 211 ? -2.629 3.004 11.049 1.00 82.38 211 THR A O 1
ATOM 1687 N N . GLY A 1 212 ? -0.434 2.803 11.563 1.00 83.00 212 GLY A N 1
ATOM 1688 C CA . GLY A 1 212 ? -0.101 1.788 10.569 1.00 83.00 212 GLY A CA 1
ATOM 1689 C C . GLY A 1 212 ? 0.552 2.352 9.310 1.00 83.00 212 GLY A C 1
ATOM 1690 O O . GLY A 1 212 ? 0.326 3.500 8.914 1.00 83.00 212 GLY A O 1
ATOM 1691 N N . THR A 1 213 ? 1.359 1.499 8.690 1.00 88.81 213 THR A N 1
ATOM 1692 C CA . THR A 1 213 ? 2.083 1.740 7.445 1.00 88.81 213 THR A CA 1
ATOM 1693 C C . THR A 1 213 ? 1.801 0.591 6.480 1.00 88.81 213 THR A C 1
ATOM 1695 O O . THR A 1 213 ? 1.641 -0.562 6.891 1.00 88.81 213 THR A O 1
ATOM 1698 N N . SER A 1 214 ? 1.687 0.899 5.193 1.00 92.94 214 SER A N 1
ATOM 1699 C CA . SER A 1 214 ? 1.445 -0.099 4.153 1.00 92.94 214 SER A CA 1
ATOM 1700 C C . SER A 1 214 ? 2.064 0.341 2.831 1.00 92.94 214 SER A C 1
ATOM 1702 O O . SER A 1 214 ? 2.125 1.530 2.512 1.00 92.94 214 SER A O 1
ATOM 1704 N N . VAL A 1 215 ? 2.544 -0.628 2.062 1.00 96.75 215 VAL A N 1
ATOM 1705 C CA . VAL A 1 215 ? 3.055 -0.431 0.708 1.00 96.75 215 VAL A CA 1
ATOM 1706 C C . VAL A 1 215 ? 2.073 -1.059 -0.272 1.00 96.75 215 VAL A C 1
ATOM 1708 O O . VAL A 1 215 ? 1.691 -2.214 -0.106 1.00 96.75 215 VAL A O 1
ATOM 1711 N N . ILE A 1 216 ? 1.708 -0.329 -1.323 1.00 97.81 216 ILE A N 1
ATOM 1712 C CA . ILE A 1 216 ? 1.016 -0.898 -2.483 1.00 97.81 216 ILE A CA 1
ATOM 1713 C C . ILE A 1 216 ? 1.973 -0.793 -3.663 1.00 97.81 216 ILE A C 1
ATOM 1715 O O . ILE A 1 216 ? 2.290 0.308 -4.110 1.00 97.81 216 ILE A O 1
ATOM 1719 N N . ALA A 1 217 ? 2.443 -1.931 -4.158 1.00 97.94 217 ALA A N 1
ATOM 1720 C CA . ALA A 1 217 ? 3.350 -2.008 -5.291 1.00 97.94 217 ALA A CA 1
ATOM 1721 C C . ALA A 1 217 ? 2.586 -2.395 -6.560 1.00 97.94 217 ALA A C 1
ATOM 1723 O O . ALA A 1 217 ? 2.016 -3.477 -6.654 1.00 97.94 217 ALA A O 1
ATOM 1724 N N . ILE A 1 218 ? 2.567 -1.508 -7.548 1.00 98.25 218 ILE A N 1
ATOM 1725 C CA . ILE A 1 218 ? 1.805 -1.647 -8.785 1.00 98.25 218 ILE A CA 1
ATOM 1726 C C . ILE A 1 218 ? 2.761 -1.995 -9.925 1.00 98.25 218 ILE A C 1
ATOM 1728 O O . ILE A 1 218 ? 3.758 -1.306 -10.143 1.00 98.25 218 ILE A O 1
ATOM 1732 N N . THR A 1 219 ? 2.436 -3.045 -10.677 1.00 97.31 219 THR A N 1
ATOM 1733 C CA . THR A 1 219 ? 3.217 -3.517 -11.826 1.00 97.31 219 THR A CA 1
ATOM 1734 C C . THR A 1 219 ? 2.332 -3.826 -13.029 1.00 97.31 219 THR A C 1
ATOM 1736 O O . THR A 1 219 ? 1.189 -4.262 -12.889 1.00 97.31 219 THR A O 1
ATOM 1739 N N . ALA A 1 220 ? 2.874 -3.640 -14.232 1.00 95.81 220 ALA A N 1
ATOM 1740 C CA . ALA A 1 220 ? 2.258 -4.110 -15.469 1.00 95.81 220 ALA A CA 1
ATOM 1741 C C . ALA A 1 220 ? 2.604 -5.577 -15.806 1.00 95.81 220 ALA A C 1
ATOM 1743 O O . ALA A 1 220 ? 2.043 -6.123 -16.752 1.00 95.81 220 ALA A O 1
ATOM 1744 N N . GLY A 1 221 ? 3.503 -6.223 -15.054 1.00 93.06 221 GLY A N 1
ATOM 1745 C CA . GLY A 1 221 ? 3.903 -7.618 -15.267 1.00 93.06 221 GLY A CA 1
ATOM 1746 C C . GLY A 1 221 ? 3.024 -8.633 -14.538 1.00 93.06 221 GLY A C 1
ATOM 1747 O O . GLY A 1 221 ? 2.281 -8.286 -13.623 1.00 93.06 221 GLY A O 1
ATOM 1748 N N . ALA A 1 222 ? 3.175 -9.915 -14.881 1.00 91.69 222 ALA A N 1
ATOM 1749 C CA . ALA A 1 222 ? 2.369 -11.031 -14.362 1.00 91.69 222 ALA A CA 1
ATOM 1750 C C . ALA A 1 222 ? 2.637 -11.430 -12.897 1.00 91.69 222 ALA A C 1
ATOM 1752 O O . ALA A 1 222 ? 2.119 -12.443 -12.445 1.00 91.69 222 ALA A O 1
ATOM 1753 N N . GLY A 1 223 ? 3.431 -10.661 -12.145 1.00 93.00 223 GLY A N 1
ATOM 1754 C CA . GLY A 1 223 ? 3.772 -10.973 -10.751 1.00 93.00 223 GLY A CA 1
ATOM 1755 C C . GLY A 1 223 ? 4.934 -11.958 -10.581 1.00 93.00 223 GLY A C 1
ATOM 1756 O O . GLY A 1 223 ? 5.067 -12.555 -9.515 1.00 93.00 223 GLY A O 1
ATOM 1757 N N . VAL A 1 224 ? 5.763 -12.126 -11.614 1.00 94.12 224 VAL A N 1
ATOM 1758 C CA . VAL A 1 224 ? 7.047 -12.839 -11.548 1.00 94.12 224 VAL A CA 1
ATOM 1759 C C . VAL A 1 224 ? 8.162 -11.805 -11.487 1.00 94.12 224 VAL A C 1
ATOM 1761 O O . VAL A 1 224 ? 8.162 -10.886 -12.303 1.00 94.12 224 VAL A O 1
ATOM 1764 N N . PHE A 1 225 ? 9.100 -11.959 -10.555 1.00 95.62 225 PHE A N 1
ATOM 1765 C CA . PHE A 1 225 ? 10.219 -11.038 -10.354 1.00 95.62 225 PHE A CA 1
ATOM 1766 C C . PHE A 1 225 ? 11.532 -11.809 -10.178 1.00 95.62 225 PHE A C 1
ATOM 1768 O O . PHE A 1 225 ? 11.598 -12.755 -9.393 1.00 95.62 225 PHE A O 1
ATOM 1775 N N . GLU A 1 226 ? 12.577 -11.404 -10.891 1.00 94.62 226 GLU A N 1
ATOM 1776 C CA . GLU A 1 226 ? 13.946 -11.902 -10.731 1.00 94.62 226 GLU A CA 1
ATOM 1777 C C . GLU A 1 226 ? 14.663 -11.076 -9.650 1.00 94.62 226 GLU A C 1
ATOM 1779 O O . GLU A 1 226 ? 14.671 -9.848 -9.710 1.00 94.62 226 GLU A O 1
ATOM 1784 N N . THR A 1 227 ? 15.250 -11.731 -8.648 1.00 93.75 227 THR A N 1
ATOM 1785 C CA . THR A 1 227 ? 15.948 -11.070 -7.532 1.00 93.75 227 THR A CA 1
ATOM 1786 C C . THR A 1 227 ? 17.056 -11.956 -6.970 1.00 93.75 227 THR A C 1
ATOM 1788 O O . THR A 1 227 ? 17.042 -13.166 -7.149 1.00 93.75 227 THR A O 1
ATOM 1791 N N . SER A 1 228 ? 17.995 -11.386 -6.214 1.00 94.00 228 SER A N 1
ATOM 1792 C CA . SER A 1 228 ? 18.923 -12.186 -5.413 1.00 94.00 228 SER A CA 1
ATOM 1793 C C . SER A 1 228 ? 18.249 -12.743 -4.150 1.00 94.00 228 SER A C 1
ATOM 1795 O O . SER A 1 228 ? 17.383 -12.102 -3.539 1.00 94.00 228 SER A O 1
ATOM 1797 N N . HIS A 1 229 ? 18.687 -13.928 -3.715 1.00 94.81 229 HIS A N 1
ATOM 1798 C CA . HIS A 1 229 ? 18.221 -14.541 -2.467 1.00 94.81 229 HIS A CA 1
ATOM 1799 C C . HIS A 1 229 ? 18.533 -13.670 -1.238 1.00 94.81 229 HIS A C 1
ATOM 1801 O O . HIS A 1 229 ? 17.722 -13.566 -0.316 1.00 94.81 229 HIS A O 1
ATOM 1807 N N . GLU A 1 230 ? 19.696 -13.015 -1.228 1.00 95.75 230 GLU A N 1
ATOM 1808 C CA . GLU A 1 230 ? 20.125 -12.145 -0.128 1.00 95.75 230 GLU A CA 1
ATOM 1809 C C . GLU A 1 230 ? 19.170 -10.966 0.067 1.00 95.75 230 GLU A C 1
ATOM 1811 O O . GLU A 1 230 ? 18.751 -10.685 1.196 1.00 95.75 230 GLU A O 1
ATOM 1816 N N . MET A 1 231 ? 18.753 -10.322 -1.027 1.00 94.88 231 MET A N 1
ATOM 1817 C CA . MET A 1 231 ? 17.814 -9.210 -0.954 1.00 94.88 231 MET A CA 1
ATOM 1818 C C . MET A 1 231 ? 16.423 -9.661 -0.509 1.00 94.88 231 MET A C 1
ATOM 1820 O O . MET A 1 231 ? 15.796 -8.985 0.313 1.00 94.88 231 MET A O 1
ATOM 1824 N N . LEU A 1 232 ? 15.955 -10.820 -0.988 1.00 95.38 232 LEU A N 1
ATOM 1825 C CA . LEU A 1 232 ? 14.671 -11.400 -0.575 1.00 95.38 232 LEU A CA 1
ATOM 1826 C C . LEU A 1 232 ? 14.648 -11.680 0.923 1.00 95.38 232 LEU A C 1
ATOM 1828 O O . LEU A 1 232 ? 13.710 -11.282 1.622 1.00 95.38 232 LEU A O 1
ATOM 1832 N N . ARG A 1 233 ? 15.712 -12.301 1.433 1.00 95.62 233 ARG A N 1
ATOM 1833 C CA . ARG A 1 233 ? 15.857 -12.594 2.857 1.00 95.62 233 ARG A CA 1
ATOM 1834 C C . ARG A 1 233 ? 15.885 -11.317 3.696 1.00 95.62 233 ARG A C 1
ATOM 1836 O O . ARG A 1 233 ? 15.133 -11.224 4.666 1.00 95.62 233 ARG A O 1
ATOM 1843 N N . SER A 1 234 ? 16.713 -10.344 3.315 1.00 95.31 234 SER A N 1
ATOM 1844 C CA . SER A 1 234 ? 16.855 -9.072 4.036 1.00 95.31 234 SER A CA 1
ATOM 1845 C C . SER A 1 234 ? 15.534 -8.294 4.085 1.00 95.31 234 SER A C 1
ATOM 184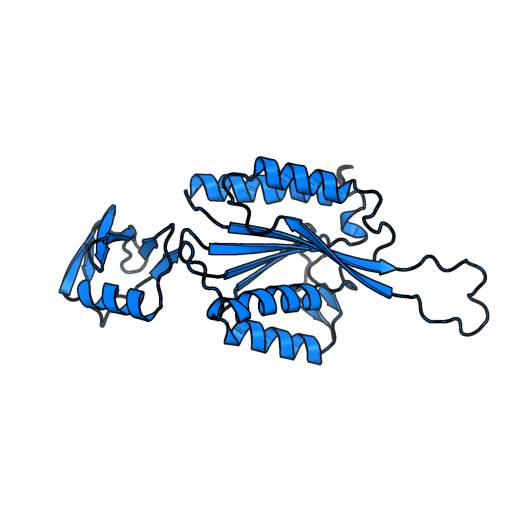7 O O . SER A 1 234 ? 15.076 -7.881 5.151 1.00 95.31 234 SER A O 1
ATOM 1849 N N . THR A 1 235 ? 14.847 -8.186 2.945 1.00 95.38 235 THR A N 1
ATOM 1850 C CA . THR A 1 235 ? 13.554 -7.489 2.846 1.00 95.38 235 THR A CA 1
ATOM 1851 C C . THR A 1 235 ? 12.468 -8.192 3.654 1.00 95.38 235 THR A C 1
ATOM 1853 O O . THR A 1 235 ? 11.711 -7.537 4.364 1.00 95.38 235 THR A O 1
ATOM 1856 N N . THR A 1 236 ? 12.430 -9.527 3.636 1.00 94.31 236 THR A N 1
ATOM 1857 C CA . THR A 1 236 ? 11.472 -10.299 4.443 1.00 94.31 236 THR A CA 1
ATOM 1858 C C . THR A 1 236 ? 11.667 -10.042 5.938 1.00 94.31 236 THR A C 1
ATOM 1860 O O . THR A 1 236 ? 10.695 -9.803 6.654 1.00 94.31 236 THR A O 1
ATOM 1863 N N . GLN A 1 237 ? 12.915 -10.035 6.418 1.00 94.00 237 GLN A N 1
ATOM 1864 C CA . GLN A 1 237 ? 13.217 -9.747 7.824 1.00 94.00 237 GLN A CA 1
ATOM 1865 C C . GLN A 1 237 ? 12.787 -8.331 8.222 1.00 94.00 237 GLN A C 1
ATOM 1867 O O . GLN A 1 237 ? 12.198 -8.151 9.288 1.00 94.00 237 GLN A O 1
ATOM 1872 N N . LEU A 1 238 ? 13.024 -7.347 7.352 1.00 93.25 238 LEU A N 1
ATOM 1873 C CA . LEU A 1 238 ? 12.632 -5.957 7.578 1.00 93.25 238 LEU A CA 1
ATOM 1874 C C . LEU A 1 238 ? 11.106 -5.789 7.670 1.00 93.25 238 LEU A C 1
ATOM 1876 O O . LEU A 1 238 ? 10.612 -5.147 8.601 1.00 93.25 238 LEU A O 1
ATOM 1880 N N . LEU A 1 239 ? 10.364 -6.397 6.739 1.00 93.31 239 LEU A N 1
ATOM 1881 C CA . LEU A 1 239 ? 8.900 -6.343 6.701 1.00 93.31 239 LEU A CA 1
ATOM 1882 C C . LEU A 1 239 ? 8.276 -7.035 7.918 1.00 93.31 239 LEU A C 1
ATOM 1884 O O . LEU A 1 239 ? 7.395 -6.469 8.569 1.00 93.31 239 LEU A O 1
ATOM 1888 N N . MET A 1 240 ? 8.767 -8.230 8.268 1.00 91.62 240 MET A N 1
ATOM 1889 C CA . MET A 1 240 ? 8.287 -8.974 9.435 1.00 91.62 240 MET A CA 1
ATOM 1890 C C . MET A 1 240 ? 8.621 -8.259 10.748 1.00 91.62 240 MET A C 1
ATOM 1892 O O . MET A 1 240 ? 7.766 -8.176 11.630 1.00 91.62 240 MET A O 1
ATOM 1896 N N . GLY A 1 241 ? 9.835 -7.711 10.872 1.00 88.94 241 GLY A N 1
ATOM 1897 C CA . GLY A 1 241 ? 10.289 -7.010 12.075 1.00 88.94 241 GLY A CA 1
ATOM 1898 C C . GLY A 1 241 ? 9.469 -5.757 12.388 1.00 88.94 241 GLY A C 1
ATOM 1899 O O . GLY A 1 241 ? 9.176 -5.493 13.552 1.00 88.94 241 GLY A O 1
ATOM 1900 N N . ASN A 1 242 ? 9.031 -5.034 11.353 1.00 85.69 242 ASN A N 1
ATOM 1901 C CA . ASN A 1 242 ? 8.277 -3.785 11.496 1.00 85.69 242 ASN A CA 1
ATOM 1902 C C . ASN A 1 242 ? 6.764 -3.940 11.259 1.00 85.69 242 ASN A C 1
ATOM 1904 O O . ASN A 1 242 ? 6.033 -2.956 11.322 1.00 85.69 242 ASN A O 1
ATOM 1908 N N . SER A 1 243 ? 6.271 -5.166 11.026 1.00 86.00 243 SER A N 1
ATOM 1909 C CA . SER A 1 243 ? 4.855 -5.443 10.716 1.00 86.00 243 SER A CA 1
ATOM 1910 C C . SER A 1 243 ? 4.313 -4.608 9.540 1.00 86.00 243 SER A C 1
ATOM 1912 O O . SER A 1 243 ? 3.185 -4.119 9.595 1.00 86.00 243 SER A O 1
ATOM 1914 N N . ILE A 1 244 ? 5.119 -4.435 8.487 1.00 89.38 244 ILE A N 1
ATOM 1915 C CA . ILE A 1 244 ? 4.753 -3.655 7.296 1.00 89.38 244 ILE A CA 1
ATOM 1916 C C . ILE A 1 244 ? 4.007 -4.566 6.319 1.00 89.38 244 ILE A C 1
ATOM 1918 O O . ILE A 1 244 ? 4.539 -5.588 5.882 1.00 89.38 244 ILE A O 1
ATOM 1922 N N . GLY A 1 245 ? 2.778 -4.189 5.965 1.00 91.00 245 GLY A N 1
ATOM 1923 C CA . GLY A 1 245 ? 2.003 -4.875 4.931 1.00 91.00 245 GLY A CA 1
ATOM 1924 C C . GLY A 1 245 ? 2.409 -4.417 3.531 1.00 91.00 245 GLY A C 1
ATOM 1925 O O . GLY A 1 245 ? 2.578 -3.217 3.308 1.00 91.00 245 GLY A O 1
ATOM 1926 N N . VAL A 1 246 ? 2.532 -5.359 2.595 1.00 95.12 246 VAL A N 1
ATOM 1927 C CA . VAL A 1 246 ? 2.828 -5.081 1.184 1.00 95.12 246 VAL A CA 1
ATOM 1928 C C . VAL A 1 246 ? 1.797 -5.776 0.306 1.00 95.12 246 VAL A C 1
ATOM 1930 O O . VAL A 1 246 ? 1.704 -7.002 0.328 1.00 95.12 246 VAL A O 1
ATOM 1933 N N . ASP A 1 247 ? 1.074 -4.998 -0.493 1.00 96.06 247 ASP A N 1
ATOM 1934 C CA . ASP A 1 247 ? 0.133 -5.499 -1.491 1.00 96.06 247 ASP A CA 1
ATOM 1935 C C . ASP A 1 247 ? 0.714 -5.296 -2.892 1.00 96.06 247 ASP A C 1
ATOM 1937 O O . ASP A 1 247 ? 0.967 -4.166 -3.312 1.00 96.06 247 ASP A O 1
ATOM 1941 N N . ILE A 1 248 ? 0.927 -6.386 -3.631 1.00 96.12 248 ILE A N 1
ATOM 1942 C CA . ILE A 1 248 ? 1.388 -6.327 -5.023 1.00 96.12 248 ILE A CA 1
ATOM 1943 C C . ILE A 1 248 ? 0.177 -6.411 -5.950 1.00 96.12 248 ILE A C 1
ATOM 1945 O O . ILE A 1 248 ? -0.577 -7.383 -5.929 1.00 96.12 248 ILE A O 1
ATOM 1949 N N . VAL A 1 249 ? 0.013 -5.400 -6.796 1.00 96.56 249 VAL A N 1
ATOM 1950 C CA . VAL A 1 249 ? -1.096 -5.266 -7.738 1.00 96.56 249 VAL A CA 1
ATOM 1951 C C . VAL A 1 249 ? -0.561 -5.403 -9.155 1.00 96.56 249 VAL A C 1
ATOM 1953 O O . VAL A 1 249 ? 0.142 -4.526 -9.660 1.00 96.56 249 VAL A O 1
ATOM 1956 N N . SER A 1 250 ? -0.917 -6.506 -9.808 1.00 94.94 250 SER A N 1
ATOM 1957 C CA . SER A 1 250 ? -0.652 -6.710 -11.230 1.00 94.94 250 SER A CA 1
ATOM 1958 C C . SER A 1 250 ? -1.802 -6.166 -12.073 1.00 94.94 250 SER A C 1
ATOM 1960 O O . SER A 1 250 ? -2.965 -6.494 -11.841 1.00 94.94 250 SER A O 1
ATOM 1962 N N . LEU A 1 251 ? -1.472 -5.343 -13.068 1.00 93.25 251 LEU A N 1
ATOM 1963 C CA . LEU A 1 251 ? -2.423 -4.860 -14.075 1.00 93.25 251 LEU A CA 1
ATOM 1964 C C . LEU A 1 251 ? -2.650 -5.879 -15.200 1.00 93.25 251 LEU A C 1
ATOM 1966 O O . LEU A 1 251 ? -3.622 -5.773 -15.953 1.00 93.25 251 LEU A O 1
ATOM 1970 N N . SER A 1 252 ? -1.739 -6.842 -15.341 1.00 91.31 252 SER A N 1
ATOM 1971 C CA . SER A 1 252 ? -1.862 -7.918 -16.320 1.00 91.31 252 SER A CA 1
ATOM 1972 C C . SER A 1 252 ? -2.824 -9.011 -15.829 1.00 91.31 252 SER A C 1
ATOM 1974 O O . SER A 1 252 ? -3.049 -9.139 -14.624 1.00 91.31 252 SER A O 1
ATOM 1976 N N . PRO A 1 253 ? -3.411 -9.810 -16.737 1.00 88.69 253 PRO A N 1
ATOM 1977 C CA . PRO A 1 253 ? -4.270 -10.926 -16.361 1.00 88.69 253 PRO A CA 1
ATOM 1978 C C . PRO A 1 253 ? -3.563 -11.926 -15.444 1.00 88.69 253 PRO A C 1
ATOM 1980 O O . PRO A 1 253 ? -2.361 -12.161 -15.571 1.00 88.69 253 PRO A O 1
ATOM 1983 N N . GLN A 1 254 ? -4.336 -12.556 -14.560 1.00 90.25 254 GLN A N 1
ATOM 1984 C CA . GLN A 1 254 ? -3.820 -13.576 -13.655 1.00 90.25 254 GLN A CA 1
ATOM 1985 C C . GLN A 1 254 ? -3.187 -14.733 -14.449 1.00 90.25 254 GLN A C 1
ATOM 1987 O O . GLN A 1 254 ? -3.845 -15.297 -15.330 1.00 90.25 254 GLN A O 1
ATOM 1992 N N . PRO A 1 255 ? -1.935 -15.113 -14.148 1.00 91.06 255 PRO A N 1
ATOM 1993 C CA . PRO A 1 255 ? -1.302 -16.241 -14.809 1.00 91.06 255 PRO A CA 1
ATOM 1994 C C . PRO A 1 255 ? -1.791 -17.585 -14.244 1.00 91.06 255 PRO A C 1
ATOM 1996 O O . PRO A 1 255 ? -2.405 -17.658 -13.184 1.00 91.06 255 PRO A O 1
ATOM 1999 N N . LEU A 1 256 ? -1.475 -18.680 -14.942 1.00 93.12 256 LEU A N 1
ATOM 2000 C CA . LEU A 1 256 ? -1.876 -20.048 -14.563 1.00 93.12 256 LEU A CA 1
ATOM 2001 C C . LEU A 1 256 ? -1.033 -20.677 -13.436 1.00 93.12 256 LEU A C 1
ATOM 2003 O O . LEU A 1 256 ? -1.234 -2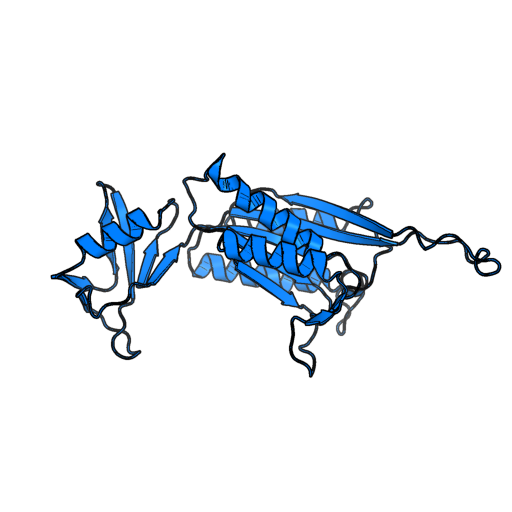1.840 -13.096 1.00 93.12 256 LEU A O 1
ATOM 2007 N N . HIS A 1 257 ? -0.074 -19.942 -12.877 1.00 90.38 257 HIS A N 1
ATOM 2008 C CA . HIS A 1 257 ? 0.778 -20.390 -11.777 1.00 90.38 257 HIS A CA 1
ATOM 2009 C C . HIS A 1 257 ? 0.587 -19.483 -10.552 1.00 90.38 257 HIS A C 1
ATOM 2011 O O . HIS A 1 257 ? 0.128 -18.348 -10.702 1.00 90.38 257 HIS A O 1
ATOM 2017 N N . PRO A 1 258 ? 0.926 -19.958 -9.339 1.00 91.19 258 PRO A N 1
ATOM 2018 C CA . PRO A 1 258 ? 0.845 -19.140 -8.134 1.00 91.19 258 PRO A CA 1
ATOM 2019 C C . PRO A 1 258 ? 1.752 -17.907 -8.219 1.00 91.19 258 PRO A C 1
ATOM 2021 O O . PRO A 1 258 ? 2.922 -18.016 -8.583 1.00 91.19 258 PRO A O 1
ATOM 2024 N N . VAL A 1 259 ? 1.209 -16.750 -7.842 1.00 92.38 259 VAL A N 1
ATOM 2025 C CA . VAL A 1 259 ? 1.895 -15.451 -7.791 1.00 92.38 259 VAL A CA 1
ATOM 2026 C C . VAL A 1 259 ? 1.560 -14.731 -6.477 1.00 92.38 259 VAL A C 1
ATOM 2028 O O . VAL A 1 259 ? 0.486 -14.990 -5.924 1.00 92.38 259 VAL A O 1
ATOM 2031 N N . PRO A 1 260 ? 2.426 -13.833 -5.963 1.00 92.50 260 PRO A N 1
ATOM 2032 C CA . PRO A 1 260 ? 3.705 -13.386 -6.532 1.00 92.50 260 PRO A CA 1
ATOM 2033 C C . PRO A 1 260 ? 4.813 -14.450 -6.452 1.00 92.50 260 PRO A C 1
ATOM 2035 O O . PRO A 1 260 ? 4.910 -15.174 -5.463 1.00 92.50 260 PRO A O 1
ATOM 2038 N N . LEU A 1 261 ? 5.659 -14.527 -7.486 1.00 93.62 261 LEU A N 1
ATOM 2039 C CA . LEU A 1 261 ? 6.795 -15.450 -7.564 1.00 93.62 261 LEU A CA 1
ATOM 2040 C C . LEU A 1 261 ? 8.110 -14.667 -7.654 1.00 93.62 261 LEU A C 1
ATOM 2042 O O . LEU A 1 261 ? 8.302 -13.878 -8.577 1.00 93.62 261 LEU A O 1
ATOM 2046 N N . PHE A 1 262 ? 9.026 -14.928 -6.724 1.00 93.38 262 PHE A N 1
ATOM 2047 C CA . PHE A 1 262 ? 10.385 -14.386 -6.743 1.00 93.38 262 PHE A CA 1
ATOM 2048 C C . PHE A 1 262 ? 11.368 -15.494 -7.131 1.00 93.38 262 PHE A C 1
ATOM 2050 O O . PHE A 1 262 ? 11.521 -16.466 -6.390 1.00 93.38 262 PHE A O 1
ATOM 2057 N N . SER A 1 263 ? 12.003 -15.354 -8.294 1.00 91.44 263 SER A N 1
ATOM 2058 C CA . SER A 1 263 ? 13.035 -16.270 -8.792 1.00 91.44 263 SER A CA 1
ATOM 2059 C C . SER A 1 263 ? 14.416 -15.739 -8.420 1.00 91.44 263 SER A C 1
ATOM 2061 O O . SER A 1 263 ? 14.670 -14.550 -8.612 1.00 91.44 263 SER A O 1
ATOM 2063 N N . TYR A 1 264 ? 15.290 -16.614 -7.920 1.00 86.50 264 TYR A N 1
ATOM 2064 C CA . TYR A 1 264 ? 16.666 -16.311 -7.514 1.00 86.50 264 TYR A CA 1
ATOM 2065 C C . TYR A 1 264 ? 17.646 -17.389 -7.967 1.00 86.50 264 TYR A C 1
ATOM 2067 O O . TYR A 1 264 ? 17.188 -18.528 -8.216 1.00 86.50 264 TYR A O 1
#

Secondary structure (DSSP, 8-state):
-EEE-SS---HHHHHHHHHHHTTSEEETTPEEEETTEEEEEE--EEETTEEESEEE--TTT----EEES--EEEEEEEE-HHHHSB-TTS-BHHHHIIIIIIHHHHHHHHHTT---EEEEEEEEEEE----GGGTTS------EEEEEEEEEEEEEGGGHHHHHHHHHHHHT-TTS-SSB--GGGS-HHHHHHHHHHHHHGGGTS--TT---EEEEEEESS-SEEE--HHHHHHHHHHHHHHT-EEEEEESSPPPSS-SSEEE-

Foldseek 3Di:
DKEFFQFADDPVNVVVLLVVLAQHKDFAQDFGDDPRHGGIGRNFDDDPRDTDGMDRDHPVPDDDDYDYLEEEEEEEEEDALQQQDADDPRDRNVCCCLVPVLVVVLVVNVVVVGKYFYWYKYKFKAWDDDDPPQPPDPHPDTDIDIDIDTQDGRHISVVSVVVSVSVVVVVVDPPPHNRTHHQQAIDQLVSLQVQLVVLVCCVVPPDGGGYAYEYEYEDQDQLHHEDDPVSVVVSVCSCVVRVYYYHYHHSDDHDPDDHNHYHD

pLDDT: mean 90.5, std 9.91, range [46.03, 98.56]

Nearest PDB structures (foldseek):
  8fw5-assembly1_A  TM=8.832E-01  e=1.527E-21  Homo sapiens
  8ae6-assembly1_W  TM=8.292E-01  e=1.000E-21  Saccharomyces cerev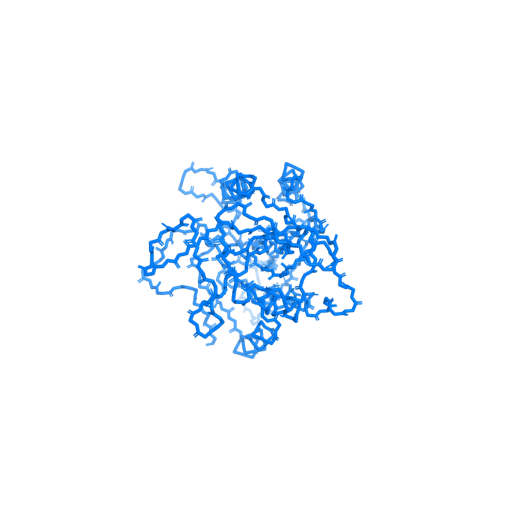isiae
  7t3b-assembly1_A  TM=8.866E-01  e=1.265E-20  Homo sapiens
  7t3c-assembly1_A  TM=8.520E-01  e=2.755E-19  Homo sapiens
  6cet-assembly1_D  TM=8.727E-01  e=7.243E-19  Homo sapiens

Sequence (264 aa):
ELFFREQRMSRADLWRIMQQLDGTVVHQGQKITYLGSAAAEVEAVYLDGCSMASAYVNQTKTRPIFRSGSARYTLLIQISKEMLEYWIGGDLMYERMINGYLTELFRRWELLKVRHQVSVVLFGRSVDPQPEHALSNGGPERSVQDFFHVVVSDLPSVRSSELLRKLKQAFNDINLPRQVALAAKGNMLEAIHIAAMDFANDSIDPHLSSTGTSVIAITAGAGVFETSHEMLRSTTQLLMGNSIGVDIVSLSPQPLHPVPLFSY